Protein AF-C4WRV6-F1 (afdb_monomer)

Radius of gyration: 25.18 Å; Cα contacts (8 Å, |Δi|>4): 346; chains: 1; bounding box: 84×71×63 Å

pLDDT: mean 73.03, std 23.76, range [24.81, 98.56]

Structure (mmCIF, N/CA/C/O backbone):
data_AF-C4WRV6-F1
#
_entry.id   AF-C4WRV6-F1
#
loop_
_atom_site.group_PDB
_atom_site.id
_atom_site.type_symbol
_atom_site.label_atom_id
_atom_site.label_alt_id
_atom_site.label_comp_id
_atom_site.label_asym_id
_atom_site.label_entity_id
_atom_site.label_seq_id
_atom_site.pdbx_PDB_ins_code
_atom_site.Cartn_x
_atom_site.Cartn_y
_atom_site.Cartn_z
_atom_site.occupancy
_atom_site.B_iso_or_equiv
_atom_site.auth_seq_id
_atom_site.auth_comp_id
_atom_site.auth_asym_id
_atom_site.auth_atom_id
_atom_site.pdbx_PDB_model_num
ATOM 1 N N . MET A 1 1 ? 66.444 -49.092 -32.712 1.00 34.00 1 MET A N 1
ATOM 2 C CA . MET A 1 1 ? 65.820 -50.432 -32.730 1.00 34.00 1 MET A CA 1
ATOM 3 C C . MET A 1 1 ? 64.881 -50.545 -31.536 1.00 34.00 1 MET A C 1
ATOM 5 O O . MET A 1 1 ? 65.286 -50.202 -30.436 1.00 34.00 1 MET A O 1
ATOM 9 N N . ALA A 1 2 ? 63.634 -50.910 -31.843 1.00 40.78 2 ALA A N 1
ATOM 10 C CA . ALA A 1 2 ? 62.421 -51.108 -31.039 1.00 40.78 2 ALA A CA 1
ATOM 11 C C . ALA A 1 2 ? 62.519 -51.255 -29.508 1.00 40.78 2 ALA A C 1
ATOM 13 O O . ALA A 1 2 ? 63.298 -52.080 -29.044 1.00 40.78 2 ALA A O 1
ATOM 14 N N . LYS A 1 3 ? 61.581 -50.613 -28.783 1.00 32.50 3 LYS A N 1
ATOM 15 C CA . LYS A 1 3 ? 60.790 -51.206 -27.677 1.00 32.50 3 LYS A CA 1
ATOM 16 C C . LYS A 1 3 ? 59.403 -50.527 -27.634 1.00 32.50 3 LYS A C 1
ATOM 18 O O . LYS A 1 3 ? 59.344 -49.315 -27.502 1.00 32.50 3 LYS A O 1
ATOM 23 N N . VAL A 1 4 ? 58.337 -51.196 -28.087 1.00 37.75 4 VAL A N 1
ATOM 24 C CA . VAL A 1 4 ? 57.398 -52.073 -27.340 1.00 37.75 4 VAL A CA 1
ATOM 25 C C . VAL A 1 4 ? 56.144 -51.295 -26.911 1.00 37.75 4 VAL A C 1
ATOM 27 O O . VAL A 1 4 ? 56.177 -50.494 -25.984 1.00 37.75 4 VAL A O 1
ATOM 30 N N . LEU A 1 5 ? 55.042 -51.573 -27.620 1.00 40.94 5 LEU A N 1
ATOM 31 C CA . LEU A 1 5 ? 53.667 -51.366 -27.167 1.00 40.94 5 LEU A CA 1
ATOM 32 C C . LEU A 1 5 ? 53.409 -52.214 -25.915 1.00 40.94 5 LEU A C 1
ATOM 34 O O . LEU A 1 5 ? 53.672 -53.414 -25.948 1.00 40.94 5 LEU A O 1
ATOM 38 N N . PHE A 1 6 ? 52.774 -51.633 -24.898 1.00 39.03 6 PHE A N 1
ATOM 39 C CA . PHE A 1 6 ? 51.822 -52.355 -24.055 1.00 39.03 6 PHE A CA 1
ATOM 40 C C . PHE A 1 6 ? 50.662 -51.432 -23.678 1.00 39.03 6 PHE A C 1
ATOM 42 O O . PHE A 1 6 ? 50.831 -50.411 -23.019 1.00 39.03 6 PHE A O 1
ATOM 49 N N . LEU A 1 7 ? 49.480 -51.827 -24.149 1.00 40.72 7 LEU A N 1
ATOM 50 C CA . LEU A 1 7 ? 48.176 -51.401 -23.666 1.00 40.72 7 LEU A CA 1
ATOM 51 C C . LEU A 1 7 ? 48.040 -51.766 -22.185 1.00 40.72 7 LEU A C 1
ATOM 53 O O . LEU A 1 7 ? 48.089 -52.946 -21.850 1.00 40.72 7 LEU A O 1
ATOM 57 N N . VAL A 1 8 ? 47.771 -50.776 -21.335 1.00 38.72 8 VAL A N 1
ATOM 58 C CA . VAL A 1 8 ? 47.006 -50.975 -20.099 1.00 38.72 8 VAL A CA 1
ATOM 59 C C . VAL A 1 8 ? 46.002 -49.833 -20.004 1.00 38.72 8 VAL A C 1
ATOM 61 O O . VAL A 1 8 ? 46.291 -48.737 -19.537 1.00 38.72 8 VAL A O 1
ATOM 64 N N . SER A 1 9 ? 44.818 -50.112 -20.543 1.00 43.25 9 SER A N 1
ATOM 65 C CA . SER A 1 9 ? 43.584 -49.414 -20.215 1.00 43.25 9 SER A CA 1
ATOM 66 C C . SER A 1 9 ? 43.155 -49.884 -18.828 1.00 43.25 9 SER A C 1
ATOM 68 O O . SER A 1 9 ? 42.732 -51.026 -18.669 1.00 43.25 9 SER A O 1
ATOM 70 N N . THR A 1 10 ? 43.299 -49.025 -17.822 1.00 40.12 10 THR A N 1
ATOM 71 C CA . THR A 1 10 ? 42.656 -49.191 -16.514 1.00 40.12 10 THR A CA 1
ATOM 72 C C . THR A 1 10 ? 42.185 -47.831 -16.020 1.00 40.12 10 THR A C 1
ATOM 74 O O . THR A 1 10 ? 42.973 -47.024 -15.541 1.00 40.12 10 THR A O 1
ATOM 77 N N . MET A 1 11 ? 40.884 -47.606 -16.206 1.00 44.38 11 MET A N 1
ATOM 78 C CA . MET A 1 11 ? 39.977 -46.866 -15.327 1.00 44.38 11 MET A CA 1
ATOM 79 C C . MET A 1 11 ? 40.567 -45.709 -14.507 1.00 44.38 11 MET A C 1
ATOM 81 O O . MET A 1 11 ? 40.934 -45.872 -13.348 1.00 44.38 11 MET A O 1
ATOM 85 N N . LEU A 1 12 ? 40.479 -44.508 -15.075 1.00 36.03 12 LEU A N 1
ATOM 86 C CA . LEU A 1 12 ? 40.128 -43.303 -14.323 1.00 36.03 12 LEU A CA 1
ATOM 87 C C . LEU A 1 12 ? 38.851 -42.725 -14.950 1.00 36.03 12 LEU A C 1
ATOM 89 O O . LEU A 1 12 ? 38.861 -41.697 -15.618 1.00 36.03 12 LEU A O 1
ATOM 93 N N . LEU A 1 13 ? 37.757 -43.478 -14.799 1.00 42.25 13 LEU A N 1
ATOM 94 C CA . LEU A 1 13 ? 36.407 -42.917 -14.787 1.00 42.25 13 LEU A CA 1
ATOM 95 C C . LEU A 1 13 ? 36.162 -42.396 -13.362 1.00 42.25 13 LEU A C 1
ATOM 97 O O . LEU A 1 13 ? 36.582 -43.058 -12.412 1.00 42.25 13 LEU A O 1
ATOM 101 N N . ASN A 1 14 ? 35.442 -41.278 -13.241 1.00 41.69 14 ASN A N 1
ATOM 102 C CA . ASN A 1 14 ? 35.240 -40.432 -12.050 1.00 41.69 14 ASN A CA 1
ATOM 103 C C . ASN A 1 14 ? 36.416 -39.455 -11.876 1.00 41.69 14 ASN A C 1
ATOM 105 O O . ASN A 1 14 ? 37.481 -39.840 -11.418 1.00 41.69 14 ASN A O 1
ATOM 109 N N . SER A 1 15 ? 36.343 -38.189 -12.282 1.00 37.72 15 SER A N 1
ATOM 110 C CA . SER A 1 15 ? 35.317 -37.215 -11.898 1.00 37.72 15 SER A CA 1
ATOM 111 C C . SER A 1 15 ? 35.408 -35.958 -12.780 1.00 37.72 15 SER A C 1
ATOM 113 O O . SER A 1 15 ? 35.867 -34.909 -12.346 1.00 37.72 15 SER A O 1
ATOM 115 N N . TYR A 1 16 ? 34.977 -36.055 -14.035 1.00 36.22 16 TYR A N 1
ATOM 116 C CA . TYR A 1 16 ? 34.748 -34.892 -14.897 1.00 36.22 16 TYR A CA 1
ATOM 117 C C . TYR A 1 16 ? 33.573 -35.213 -15.815 1.00 36.22 16 TYR A C 1
ATOM 119 O O . TYR A 1 16 ? 33.789 -35.807 -16.864 1.00 36.22 16 TYR A O 1
ATOM 127 N N . LEU A 1 17 ? 32.349 -34.915 -15.362 1.00 35.69 17 LEU A N 1
ATOM 128 C CA . LEU A 1 17 ? 31.125 -34.699 -16.156 1.00 35.69 17 LEU A CA 1
ATOM 129 C C . LEU A 1 17 ? 29.922 -34.613 -15.201 1.00 35.69 17 LEU A C 1
ATOM 131 O O . LEU A 1 17 ? 29.397 -35.633 -14.769 1.00 35.69 17 LEU A O 1
ATOM 135 N N . SER A 1 18 ? 29.550 -33.389 -14.831 1.00 32.25 18 SER A N 1
ATOM 136 C CA . SER A 1 18 ? 28.315 -32.975 -14.138 1.00 32.25 18 SER A CA 1
ATOM 137 C C . SER A 1 18 ? 28.581 -31.516 -13.757 1.00 32.25 18 SER A C 1
ATOM 139 O O . SER A 1 18 ? 29.387 -31.279 -12.872 1.00 32.25 18 SER A O 1
ATOM 141 N N . GLU A 1 19 ? 28.170 -30.498 -14.505 1.00 30.09 19 GLU A N 1
ATOM 142 C CA . GLU A 1 19 ? 26.795 -30.004 -14.582 1.00 30.09 19 GLU A CA 1
ATOM 143 C C . GLU A 1 19 ? 26.591 -29.280 -15.926 1.00 30.09 19 GLU A C 1
ATOM 145 O O . GLU A 1 19 ? 26.822 -28.085 -16.074 1.00 30.09 19 GLU A O 1
ATOM 150 N N . GLN A 1 20 ? 26.148 -30.010 -16.941 1.00 29.06 20 GLN A N 1
ATOM 151 C CA . GLN A 1 20 ? 25.221 -29.447 -17.916 1.00 29.06 20 GLN A CA 1
ATOM 152 C C . GLN A 1 20 ? 23.950 -30.245 -17.696 1.00 29.06 20 GLN A C 1
ATOM 154 O O . GLN A 1 20 ? 23.821 -31.368 -18.184 1.00 29.06 20 GLN A O 1
ATOM 159 N N . ALA A 1 21 ? 23.079 -29.704 -16.842 1.00 27.00 21 ALA A N 1
ATOM 160 C CA . ALA A 1 21 ? 21.735 -30.213 -16.654 1.00 27.00 21 ALA A CA 1
ATOM 161 C C . ALA A 1 21 ? 21.015 -30.091 -17.999 1.00 27.00 21 ALA A C 1
ATOM 163 O O . ALA A 1 21 ? 20.471 -29.058 -18.369 1.00 27.00 21 ALA A O 1
ATOM 164 N N . THR A 1 22 ? 21.099 -31.169 -18.765 1.00 26.73 22 THR A N 1
ATOM 165 C CA . THR A 1 22 ? 20.162 -31.514 -19.818 1.00 26.73 22 THR A CA 1
ATOM 166 C C . THR A 1 22 ? 18.842 -31.785 -19.106 1.00 26.73 22 THR A C 1
ATOM 168 O O . THR A 1 22 ? 18.580 -32.897 -18.657 1.00 26.73 22 THR A O 1
ATOM 171 N N . LEU A 1 23 ? 18.058 -30.727 -18.886 1.00 24.81 23 LEU A N 1
ATOM 172 C CA . LEU A 1 23 ? 16.705 -30.853 -18.367 1.00 24.81 23 LEU A CA 1
ATOM 173 C C . LEU A 1 23 ? 15.850 -31.462 -19.475 1.00 24.81 23 LEU A C 1
ATOM 175 O O . LEU A 1 23 ? 15.683 -30.910 -20.560 1.00 24.81 23 LEU A O 1
ATOM 179 N N . PHE A 1 24 ? 15.422 -32.685 -19.194 1.00 25.34 24 PHE A N 1
ATOM 180 C CA . PHE A 1 24 ? 14.562 -33.502 -20.021 1.00 25.34 24 PHE A CA 1
ATOM 181 C C . PHE A 1 24 ? 13.283 -32.733 -20.357 1.00 25.34 24 PHE A C 1
ATOM 183 O O . PHE A 1 24 ? 12.511 -32.373 -19.472 1.00 25.34 24 PHE A O 1
ATOM 190 N N . HIS A 1 25 ? 13.054 -32.522 -21.651 1.00 30.89 25 HIS A N 1
ATOM 191 C CA . HIS A 1 25 ? 11.725 -32.270 -22.181 1.00 30.89 25 HIS A CA 1
ATOM 192 C C . HIS A 1 25 ? 10.978 -33.607 -22.125 1.00 30.89 25 HIS A C 1
ATOM 194 O O . HIS A 1 25 ? 11.174 -34.469 -22.983 1.00 30.89 25 HIS A O 1
ATOM 200 N N . ASP A 1 26 ? 10.228 -33.822 -21.047 1.00 28.52 26 ASP A N 1
ATOM 201 C CA . ASP A 1 26 ? 9.328 -34.961 -20.901 1.00 28.52 26 ASP A CA 1
ATOM 202 C C . ASP A 1 26 ? 7.895 -34.416 -20.894 1.00 28.52 26 ASP A C 1
ATOM 204 O O . ASP A 1 26 ? 7.422 -33.880 -19.892 1.00 28.52 26 ASP A O 1
ATOM 208 N N . ASP A 1 27 ? 7.209 -34.532 -22.034 1.00 32.16 27 ASP A N 1
ATOM 209 C CA . ASP A 1 27 ? 5.810 -34.125 -22.264 1.00 32.16 27 ASP A CA 1
ATOM 210 C C . ASP A 1 27 ? 4.789 -34.969 -21.452 1.00 32.16 27 ASP A C 1
ATOM 212 O O . ASP A 1 27 ? 3.645 -35.158 -21.862 1.00 32.16 27 ASP A O 1
ATOM 216 N N . ASN A 1 28 ? 5.184 -35.523 -20.300 1.00 34.94 28 ASN A N 1
ATOM 217 C CA . ASN A 1 28 ? 4.419 -36.513 -19.536 1.00 34.94 28 ASN A CA 1
ATOM 218 C C . ASN A 1 28 ? 4.409 -36.301 -18.012 1.00 34.94 28 ASN A C 1
ATOM 220 O O . ASN A 1 28 ? 4.170 -37.253 -17.270 1.00 34.94 28 ASN A O 1
ATOM 224 N N . ILE A 1 29 ? 4.577 -35.076 -17.503 1.00 39.44 29 ILE A N 1
ATOM 225 C CA . ILE A 1 29 ? 4.347 -34.799 -16.071 1.00 39.44 29 ILE A CA 1
ATOM 226 C C . ILE A 1 29 ? 2.986 -34.123 -15.868 1.00 39.44 29 ILE A C 1
ATOM 228 O O . ILE A 1 29 ? 2.867 -32.974 -15.462 1.00 39.44 29 ILE A O 1
ATOM 232 N N . ILE A 1 30 ? 1.926 -34.895 -16.104 1.00 39.97 30 ILE A N 1
ATOM 233 C CA . ILE A 1 30 ? 0.762 -34.848 -15.214 1.00 39.97 30 ILE A CA 1
ATOM 234 C C . ILE A 1 30 ? 0.658 -36.233 -14.586 1.00 39.97 30 ILE A C 1
ATOM 236 O O . ILE A 1 30 ? -0.239 -37.019 -14.902 1.00 39.97 30 ILE A O 1
ATOM 240 N N . ASP A 1 31 ? 1.589 -36.546 -13.688 1.00 34.84 31 ASP A N 1
ATOM 241 C CA . ASP A 1 31 ? 1.357 -37.650 -12.774 1.00 34.84 31 ASP A CA 1
ATOM 242 C C . ASP A 1 31 ? 0.339 -37.181 -11.726 1.00 34.84 31 ASP A C 1
ATOM 244 O O . ASP A 1 31 ? 0.667 -36.563 -10.714 1.00 34.84 31 ASP A O 1
ATOM 248 N N . LYS A 1 32 ? -0.943 -37.452 -12.000 1.00 42.41 32 LYS A N 1
ATOM 249 C CA . LYS A 1 32 ? -2.085 -37.197 -11.101 1.00 42.41 32 LYS A CA 1
ATOM 250 C C . LYS A 1 32 ? -1.993 -37.951 -9.762 1.00 42.41 32 LYS A C 1
ATOM 252 O O . LYS A 1 32 ? -2.967 -37.948 -9.014 1.00 42.41 32 LYS A O 1
ATOM 257 N N . SER A 1 33 ? -0.880 -38.617 -9.460 1.00 37.12 33 SER A N 1
ATOM 258 C CA . SER A 1 33 ? -0.732 -39.464 -8.279 1.00 37.12 33 SER A CA 1
ATOM 259 C C . SER A 1 33 ? 0.154 -38.899 -7.161 1.00 37.12 33 SER A C 1
ATOM 261 O O . SER A 1 33 ? 0.206 -39.512 -6.096 1.00 37.12 33 SER A O 1
ATOM 263 N N . VAL A 1 34 ? 0.777 -37.720 -7.314 1.00 44.41 34 VAL A N 1
ATOM 264 C CA . VAL A 1 34 ? 1.659 -37.162 -6.265 1.00 44.41 34 VAL A CA 1
ATOM 265 C C . VAL A 1 34 ? 1.306 -35.719 -5.897 1.00 44.41 34 VAL A C 1
ATOM 267 O O . VAL A 1 34 ? 2.070 -34.790 -6.119 1.00 44.41 34 VAL A O 1
ATOM 270 N N . MET A 1 35 ? 0.143 -35.532 -5.271 1.00 42.22 35 MET A N 1
ATOM 271 C CA . MET A 1 35 ? -0.055 -34.445 -4.305 1.00 42.22 35 MET A CA 1
ATOM 272 C C . MET A 1 35 ? -1.203 -34.817 -3.363 1.00 42.22 35 MET A C 1
ATOM 274 O O . MET A 1 35 ? -2.374 -34.530 -3.597 1.00 42.22 35 MET A O 1
ATOM 278 N N . GLY A 1 36 ? -0.855 -35.562 -2.316 1.00 42.22 36 GLY A N 1
ATOM 279 C CA . GLY A 1 36 ? -1.784 -35.995 -1.282 1.00 42.22 36 GLY A CA 1
ATOM 280 C C . GLY A 1 36 ? -2.154 -34.859 -0.332 1.00 42.22 36 GLY A C 1
ATOM 281 O O . GLY A 1 36 ? -1.604 -34.783 0.760 1.00 42.22 36 GLY A O 1
ATOM 282 N N . THR A 1 37 ? -3.118 -34.031 -0.728 1.00 45.69 37 THR A N 1
ATOM 283 C CA . THR A 1 37 ? -4.102 -33.410 0.170 1.00 45.69 37 THR A CA 1
ATOM 284 C C . THR A 1 37 ? -5.440 -33.345 -0.577 1.00 45.69 37 THR A C 1
ATOM 286 O O . THR A 1 37 ? -5.548 -32.696 -1.611 1.00 45.69 37 THR A O 1
ATOM 289 N N . ASP A 1 38 ? -6.482 -34.014 -0.069 1.00 56.22 38 ASP A N 1
ATOM 290 C CA . ASP A 1 38 ? -7.814 -34.109 -0.712 1.00 56.22 38 ASP A CA 1
ATOM 291 C C . ASP A 1 38 ? -8.543 -32.752 -0.886 1.00 56.22 38 ASP A C 1
ATOM 293 O O . ASP A 1 38 ? -9.663 -32.697 -1.398 1.00 56.22 38 ASP A O 1
ATOM 297 N N . THR A 1 39 ? -7.940 -31.643 -0.447 1.00 59.06 39 THR A N 1
ATOM 298 C CA . THR A 1 39 ? -8.549 -30.308 -0.409 1.00 59.06 39 THR A CA 1
ATOM 299 C C . THR A 1 39 ? -8.095 -29.374 -1.532 1.00 59.06 39 THR A C 1
ATOM 301 O O . THR A 1 39 ? -8.849 -28.470 -1.885 1.00 59.06 39 THR A O 1
ATOM 304 N N . LEU A 1 40 ? -6.912 -29.571 -2.126 1.00 69.12 40 LEU A N 1
ATOM 305 C CA . LEU A 1 40 ? -6.342 -28.646 -3.115 1.00 69.12 40 LEU A CA 1
ATOM 306 C C . LEU A 1 40 ? -6.522 -29.175 -4.543 1.00 69.12 40 LEU A C 1
ATOM 308 O O . LEU A 1 40 ? -6.255 -30.340 -4.830 1.00 69.12 40 LEU A O 1
ATOM 312 N N . LYS A 1 41 ? -6.952 -28.311 -5.467 1.00 73.25 41 LYS A N 1
ATOM 313 C CA . LYS A 1 41 ? -7.077 -28.641 -6.896 1.00 73.25 41 LYS A CA 1
ATOM 314 C C . LYS A 1 41 ? -6.021 -27.921 -7.720 1.00 73.25 41 LYS A C 1
ATOM 316 O O . LYS A 1 41 ? -5.788 -26.727 -7.528 1.00 73.25 41 LYS A O 1
ATOM 321 N N . VAL A 1 42 ? -5.461 -28.655 -8.679 1.00 69.25 42 VAL A N 1
ATOM 322 C CA . VAL A 1 42 ? -4.383 -28.227 -9.575 1.00 69.25 42 VAL A CA 1
ATOM 323 C C . VAL A 1 42 ? -4.875 -28.107 -11.023 1.00 69.25 42 VAL A C 1
ATOM 325 O O . VAL A 1 42 ? -5.688 -28.916 -11.475 1.00 69.25 42 VAL A O 1
ATOM 328 N N . GLY A 1 43 ? -4.381 -27.109 -11.760 1.00 62.03 43 GLY A N 1
ATOM 329 C CA . GLY A 1 43 ? -4.548 -26.982 -13.210 1.00 62.03 43 GLY A CA 1
ATOM 330 C C . GLY A 1 43 ? -3.618 -25.931 -13.826 1.00 62.03 43 GLY A C 1
ATOM 331 O O . GLY A 1 43 ? -3.019 -25.136 -13.112 1.00 62.03 43 GLY A O 1
ATOM 332 N N . GLU A 1 44 ? -3.531 -25.887 -15.157 1.00 61.69 44 GLU A N 1
ATOM 333 C CA . GLU A 1 44 ? -2.664 -24.939 -15.877 1.00 61.69 44 GLU A CA 1
ATOM 334 C C . GLU A 1 44 ? -3.123 -23.484 -15.674 1.00 61.69 44 GLU A C 1
ATOM 336 O O . GLU A 1 44 ? -4.223 -23.101 -16.090 1.00 61.69 44 GLU A O 1
ATOM 341 N N . ASN A 1 45 ? -2.312 -22.671 -14.990 1.00 56.75 45 ASN A N 1
ATOM 342 C CA . ASN A 1 45 ? -2.510 -21.220 -14.832 1.00 56.75 45 ASN A CA 1
ATOM 343 C C . ASN A 1 45 ? -1.654 -20.385 -15.794 1.00 56.75 45 ASN A C 1
ATOM 345 O O . ASN A 1 45 ? -1.992 -19.231 -16.048 1.00 56.75 45 ASN A O 1
ATOM 349 N N . VAL A 1 46 ? -0.572 -20.968 -16.311 1.00 56.22 46 VAL A N 1
ATOM 350 C CA . VAL A 1 46 ? 0.467 -20.300 -17.099 1.00 56.22 46 VAL A CA 1
ATOM 351 C C . VAL A 1 46 ? 0.359 -20.744 -18.561 1.00 56.22 46 VAL A C 1
ATOM 353 O O . VAL A 1 46 ? 0.103 -21.915 -18.835 1.00 56.22 46 VAL A O 1
ATOM 356 N N . GLY A 1 47 ? 0.488 -19.813 -19.510 1.00 46.22 47 GLY A N 1
ATOM 357 C CA . GLY A 1 47 ? 0.398 -20.119 -20.940 1.00 46.22 47 GLY A CA 1
ATOM 358 C C . GLY A 1 47 ? 1.589 -20.956 -21.442 1.00 46.22 47 GLY A C 1
ATOM 359 O O . GLY A 1 47 ? 2.676 -20.878 -20.877 1.00 46.22 47 GLY A O 1
ATOM 360 N N . PRO A 1 48 ? 1.445 -21.714 -22.545 1.00 42.09 48 PRO A N 1
ATOM 361 C CA . PRO A 1 48 ? 2.438 -22.704 -22.992 1.00 42.09 48 PRO A CA 1
ATOM 362 C C . PRO A 1 48 ? 3.817 -22.144 -23.402 1.00 42.09 48 PRO A C 1
ATOM 364 O O . PRO A 1 48 ? 4.727 -22.923 -23.660 1.00 42.09 48 PRO A O 1
ATOM 367 N N . ASN A 1 49 ? 4.001 -20.819 -23.449 1.00 42.28 49 ASN A N 1
ATOM 368 C CA . ASN A 1 49 ? 5.229 -20.167 -23.925 1.00 42.28 49 ASN A CA 1
ATOM 369 C C . ASN A 1 49 ? 6.036 -19.441 -22.831 1.00 42.28 49 ASN A C 1
ATOM 371 O O . ASN A 1 49 ? 6.913 -18.651 -23.174 1.00 42.28 49 ASN A O 1
ATOM 375 N N . SER A 1 50 ? 5.746 -19.640 -21.543 1.00 50.00 50 SER A N 1
ATOM 376 C CA . SER A 1 50 ? 6.377 -18.850 -20.469 1.00 50.00 50 SER A CA 1
ATOM 377 C C . SER A 1 50 ? 6.887 -19.660 -19.274 1.00 50.00 50 SER A C 1
ATOM 379 O O . SER A 1 50 ? 7.385 -19.097 -18.308 1.00 50.00 50 SER A O 1
ATOM 381 N N . VAL A 1 51 ? 6.846 -20.990 -19.358 1.00 47.38 51 VAL A N 1
ATOM 382 C CA . VAL A 1 51 ? 6.984 -21.883 -18.197 1.00 47.38 51 VAL A CA 1
ATOM 383 C C . VAL A 1 51 ? 8.347 -21.806 -17.494 1.00 47.38 51 VAL A C 1
ATOM 385 O O . VAL A 1 51 ? 8.387 -21.939 -16.283 1.00 47.38 51 VAL A O 1
ATOM 388 N N . GLU A 1 52 ? 9.465 -21.581 -18.190 1.00 45.34 52 GLU A N 1
ATOM 389 C CA . GLU A 1 52 ? 10.790 -21.693 -17.548 1.00 45.34 52 GLU A CA 1
ATOM 390 C C . GLU A 1 52 ? 11.280 -20.375 -16.919 1.00 45.34 52 GLU A C 1
ATOM 392 O O . GLU A 1 52 ? 11.816 -20.373 -15.810 1.00 45.34 52 GLU A O 1
ATOM 397 N N . GLU A 1 53 ? 11.040 -19.237 -17.579 1.00 42.16 53 GLU A N 1
ATOM 398 C CA . GLU A 1 53 ? 11.424 -17.919 -17.053 1.00 42.16 53 GLU A CA 1
ATOM 399 C C . GLU A 1 53 ? 10.408 -17.391 -16.028 1.00 42.16 53 GLU A C 1
ATOM 401 O O . GLU A 1 53 ? 10.806 -16.808 -15.021 1.00 42.16 53 GLU A O 1
ATOM 406 N N . GLU A 1 54 ? 9.109 -17.647 -16.212 1.00 45.56 54 GLU A N 1
ATOM 407 C CA . GLU A 1 54 ? 8.056 -17.150 -15.316 1.00 45.56 54 GLU A CA 1
ATOM 408 C C . GLU A 1 54 ? 8.081 -17.883 -13.960 1.00 45.56 54 GLU A C 1
ATOM 410 O O . GLU A 1 54 ? 7.905 -17.266 -12.916 1.00 45.56 54 GLU A O 1
ATOM 415 N N . HIS A 1 55 ? 8.436 -19.171 -13.932 1.00 45.66 55 HIS A N 1
ATOM 416 C CA . HIS A 1 55 ? 8.529 -19.984 -12.707 1.00 45.66 55 HIS A CA 1
ATOM 417 C C . HIS A 1 55 ? 9.669 -19.556 -11.774 1.00 45.66 55 HIS A C 1
ATOM 419 O O . HIS A 1 55 ? 9.521 -19.561 -10.554 1.00 45.66 55 HIS A O 1
ATOM 425 N N . LEU A 1 56 ? 10.801 -19.122 -12.339 1.00 41.16 56 LEU A N 1
ATOM 426 C CA . LEU A 1 56 ? 11.924 -18.557 -11.581 1.00 41.16 56 LEU A CA 1
ATOM 427 C C . LEU A 1 56 ? 11.632 -17.136 -11.072 1.00 41.16 56 LEU A C 1
ATOM 429 O O . LEU A 1 56 ? 12.108 -16.769 -9.996 1.00 41.16 56 LEU A O 1
ATOM 433 N N . MET A 1 57 ? 10.852 -16.353 -11.823 1.00 37.91 57 MET A N 1
ATOM 434 C CA . MET A 1 57 ? 10.516 -14.956 -11.514 1.00 37.91 57 MET A CA 1
ATOM 435 C C . MET A 1 57 ? 9.373 -14.843 -10.497 1.00 37.91 57 MET A C 1
ATOM 437 O O . MET A 1 57 ? 9.408 -13.982 -9.614 1.00 37.91 57 MET A O 1
ATOM 441 N N . LEU A 1 58 ? 8.380 -15.736 -10.565 1.00 46.06 58 LEU A N 1
ATOM 442 C CA . LEU A 1 58 ? 7.247 -15.811 -9.634 1.00 46.06 58 LEU A CA 1
ATOM 443 C C . LEU A 1 58 ? 7.652 -16.189 -8.197 1.00 46.06 58 LEU A C 1
ATOM 445 O O . LEU A 1 58 ? 6.907 -15.925 -7.255 1.00 46.06 58 LEU A O 1
ATOM 449 N N . SER A 1 59 ? 8.872 -16.693 -8.010 1.00 47.44 59 SER A N 1
ATOM 450 C CA . SER A 1 59 ? 9.496 -16.964 -6.707 1.00 47.44 59 SER A CA 1
ATOM 451 C C . SER A 1 59 ? 10.157 -15.729 -6.064 1.00 47.44 59 SER A C 1
ATOM 453 O O . SER A 1 59 ? 10.966 -15.884 -5.150 1.00 47.44 59 SER A O 1
ATOM 455 N N . GLY A 1 60 ? 9.805 -14.511 -6.503 1.00 42.91 60 GLY A N 1
ATOM 456 C CA . GLY A 1 60 ? 10.394 -13.203 -6.156 1.00 42.91 60 GLY A CA 1
ATOM 457 C C . GLY A 1 60 ? 10.486 -12.792 -4.682 1.00 42.91 60 GLY A C 1
ATOM 458 O O . GLY A 1 60 ? 10.990 -11.722 -4.372 1.00 42.91 60 GLY A O 1
ATOM 459 N N . THR A 1 61 ? 10.078 -13.649 -3.754 1.00 45.00 61 THR A N 1
ATOM 460 C CA . THR A 1 61 ? 10.533 -13.589 -2.364 1.00 45.00 61 THR A CA 1
ATOM 461 C C . THR A 1 61 ? 11.210 -14.910 -2.027 1.00 45.00 61 THR A C 1
ATOM 463 O O . THR A 1 61 ? 10.629 -15.779 -1.365 1.00 45.00 61 THR A O 1
ATOM 466 N N . ARG A 1 62 ? 12.453 -15.091 -2.493 1.00 40.09 62 ARG A N 1
ATOM 467 C CA . ARG A 1 62 ? 13.295 -16.235 -2.114 1.00 40.09 62 ARG A CA 1
ATOM 468 C C . ARG A 1 62 ? 13.780 -16.072 -0.679 1.00 40.09 62 ARG A C 1
ATOM 470 O O . ARG A 1 62 ? 14.946 -15.838 -0.416 1.00 40.09 62 ARG A O 1
ATOM 477 N N . GLY A 1 63 ? 12.852 -16.286 0.250 1.00 35.31 63 GLY A N 1
ATOM 478 C CA . GLY A 1 63 ? 13.110 -16.391 1.675 1.00 35.31 63 GLY A CA 1
ATOM 479 C C . GLY A 1 63 ? 13.459 -15.060 2.328 1.00 35.31 63 GLY A C 1
ATOM 480 O O . GLY A 1 63 ? 14.541 -14.523 2.147 1.00 35.31 63 GLY A O 1
ATOM 481 N N . VAL A 1 64 ? 12.586 -14.608 3.225 1.00 34.28 64 VAL A N 1
ATOM 482 C CA . VAL A 1 64 ? 13.029 -13.744 4.317 1.00 34.28 64 VAL A CA 1
ATOM 483 C C . VAL A 1 64 ? 14.023 -14.570 5.131 1.00 34.28 64 VAL A C 1
ATOM 485 O O . VAL A 1 64 ? 13.638 -15.535 5.799 1.00 34.28 64 VAL A O 1
ATOM 488 N N . GLU A 1 65 ? 15.314 -14.261 5.022 1.00 32.19 65 GLU A N 1
ATOM 489 C CA . GLU A 1 65 ? 16.299 -14.810 5.941 1.00 32.19 65 GLU A CA 1
ATOM 490 C C . GLU A 1 65 ? 15.921 -14.303 7.335 1.00 32.19 65 GLU A C 1
ATOM 492 O O . GLU A 1 65 ? 15.932 -13.103 7.619 1.00 32.19 65 GLU A O 1
ATOM 497 N N . ALA A 1 66 ? 15.498 -15.220 8.203 1.00 36.78 66 ALA A N 1
ATOM 498 C CA . ALA A 1 66 ? 15.199 -14.923 9.592 1.00 36.78 66 ALA A CA 1
ATOM 499 C C . ALA A 1 66 ? 16.509 -14.682 10.354 1.00 36.78 66 ALA A C 1
ATOM 501 O O . ALA A 1 66 ? 16.870 -15.466 11.228 1.00 36.78 66 ALA A O 1
ATOM 502 N N . THR A 1 67 ? 17.251 -13.621 10.035 1.00 31.69 67 THR A N 1
ATOM 503 C CA . THR A 1 67 ? 18.514 -13.333 10.717 1.00 31.69 67 THR A CA 1
ATOM 504 C C . THR A 1 67 ? 18.807 -11.845 10.875 1.00 31.69 67 THR A C 1
ATOM 506 O O . THR A 1 67 ? 19.001 -11.095 9.929 1.00 31.69 67 THR A O 1
ATOM 509 N N . SER A 1 68 ? 18.977 -11.494 12.158 1.00 34.91 68 SER A N 1
ATOM 510 C CA . SER A 1 68 ? 19.624 -10.300 12.722 1.00 34.91 68 SER A CA 1
ATOM 511 C C . SER A 1 68 ? 18.709 -9.124 13.093 1.00 34.91 68 SER A C 1
ATOM 513 O O . SER A 1 68 ? 18.532 -8.172 12.344 1.00 34.91 68 SER A O 1
ATOM 515 N N . LYS A 1 69 ? 18.194 -9.175 14.336 1.00 36.50 69 LYS A N 1
ATOM 516 C CA . LYS A 1 69 ? 17.613 -8.060 15.116 1.00 36.50 69 LYS A CA 1
ATOM 517 C C . LYS A 1 69 ? 16.72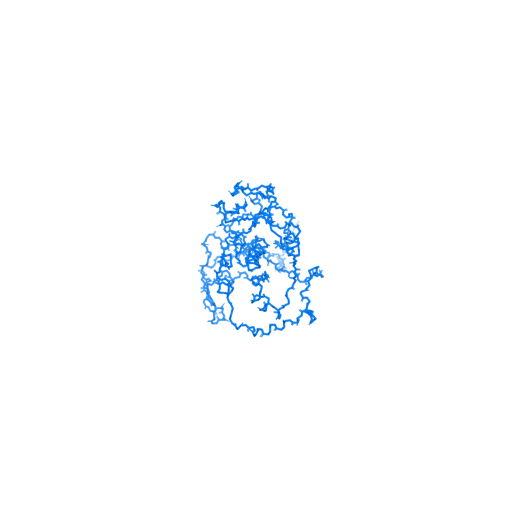9 -7.112 14.292 1.00 36.50 69 LYS A C 1
ATOM 519 O O . LYS A 1 69 ? 17.147 -5.999 13.968 1.00 36.50 69 LYS A O 1
ATOM 524 N N . SER A 1 70 ? 15.492 -7.543 14.026 1.00 44.91 70 SER A N 1
ATOM 525 C CA . SER A 1 70 ? 14.446 -6.678 13.472 1.00 44.91 70 SER A CA 1
ATOM 526 C C . SER A 1 70 ? 14.406 -5.349 14.240 1.00 44.91 70 SER A C 1
ATOM 528 O O . SER A 1 70 ? 14.275 -5.322 15.466 1.00 44.91 70 SER A O 1
ATOM 530 N N . LYS A 1 71 ? 14.575 -4.235 13.518 1.00 53.47 71 LYS A N 1
ATOM 531 C CA . LYS A 1 71 ? 14.347 -2.882 14.049 1.00 53.47 71 LYS A CA 1
ATOM 532 C C . LYS A 1 71 ? 12.853 -2.554 14.130 1.00 53.47 71 LYS A C 1
ATOM 534 O O . LYS A 1 71 ? 12.515 -1.475 14.621 1.00 53.47 71 LYS A O 1
ATOM 539 N N . MET A 1 72 ? 11.969 -3.431 13.642 1.00 57.97 72 MET A N 1
ATOM 540 C CA . MET A 1 72 ? 10.533 -3.212 13.742 1.00 57.97 72 MET A CA 1
ATOM 541 C C . MET A 1 72 ? 10.081 -3.323 15.192 1.00 57.97 72 MET A C 1
ATOM 543 O O . MET A 1 72 ? 10.468 -4.202 15.970 1.00 57.97 72 MET A O 1
ATOM 547 N N . LEU A 1 73 ? 9.234 -2.369 15.559 1.00 66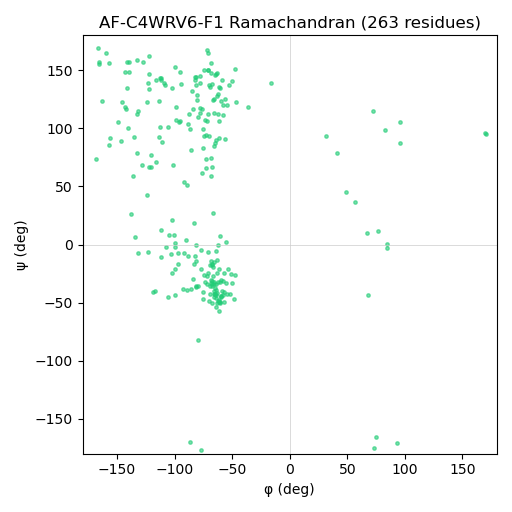.94 73 LEU A N 1
ATOM 548 C CA . LEU A 1 73 ? 8.524 -2.420 16.817 1.00 66.94 73 LEU A CA 1
ATOM 549 C C . LEU A 1 73 ? 7.625 -3.655 16.775 1.00 66.94 73 LEU A C 1
ATOM 551 O O . LEU A 1 73 ? 6.852 -3.808 15.844 1.00 66.94 73 LEU A O 1
ATOM 555 N N . HIS A 1 74 ? 7.691 -4.524 17.771 1.00 64.38 74 HIS A N 1
ATOM 556 C CA . HIS A 1 74 ? 6.696 -5.585 17.882 1.00 64.38 74 HIS A CA 1
ATOM 557 C C . HIS A 1 74 ? 5.457 -5.003 18.545 1.00 64.38 74 HIS A C 1
ATOM 559 O O . HIS A 1 74 ? 5.570 -4.150 19.441 1.00 64.38 74 HIS A O 1
ATOM 565 N N . LYS A 1 75 ? 4.266 -5.445 18.137 1.00 68.56 75 LYS A N 1
ATOM 566 C CA . LYS A 1 75 ? 3.034 -5.055 18.823 1.00 68.56 75 LYS A CA 1
ATOM 567 C C . LYS A 1 75 ? 3.054 -5.608 20.249 1.00 68.56 75 LYS A C 1
ATOM 569 O O . LYS A 1 75 ? 2.610 -6.713 20.529 1.00 68.56 75 LYS A O 1
ATOM 574 N N . THR A 1 76 ? 3.594 -4.829 21.185 1.00 52.03 76 THR A N 1
ATOM 575 C CA . THR A 1 76 ? 3.653 -5.249 22.585 1.00 52.03 76 THR A CA 1
ATOM 576 C C . THR A 1 76 ? 2.240 -5.326 23.147 1.00 52.03 76 THR A C 1
ATOM 578 O O . THR A 1 76 ? 1.482 -4.351 23.147 1.00 52.03 76 THR A O 1
ATOM 581 N N . ARG A 1 77 ? 1.886 -6.498 23.672 1.00 52.91 77 ARG A N 1
ATOM 582 C CA . ARG A 1 77 ? 0.645 -6.728 24.409 1.00 52.91 77 ARG A CA 1
ATOM 583 C C . ARG A 1 77 ? 0.690 -5.982 25.746 1.00 52.91 77 ARG A C 1
ATOM 585 O O . ARG A 1 77 ? 0.886 -6.569 26.809 1.00 52.91 77 ARG A O 1
ATOM 592 N N . ASN A 1 78 ? 0.535 -4.660 25.725 1.00 43.72 78 ASN A N 1
ATOM 593 C CA . ASN A 1 78 ? 0.459 -3.880 26.952 1.00 43.72 78 ASN A CA 1
ATOM 594 C C . ASN A 1 78 ? -0.919 -4.081 27.596 1.00 43.72 78 ASN A C 1
ATOM 596 O O . ASN A 1 78 ? -1.898 -3.431 27.225 1.00 43.72 78 ASN A O 1
ATOM 600 N N . ARG A 1 79 ? -0.987 -4.964 28.604 1.00 46.06 79 ARG A N 1
ATOM 601 C CA . ARG A 1 79 ? -2.212 -5.246 29.378 1.00 46.06 79 ARG A CA 1
ATOM 602 C C . ARG A 1 79 ? -2.868 -3.985 29.968 1.00 46.06 79 ARG A C 1
ATOM 604 O O . ARG A 1 79 ? -4.054 -4.018 30.260 1.00 46.06 79 ARG A O 1
ATOM 611 N N . ARG A 1 80 ? -2.138 -2.869 30.131 1.00 44.22 80 ARG A N 1
ATOM 612 C CA . ARG A 1 80 ? -2.682 -1.611 30.685 1.00 44.22 80 ARG A CA 1
ATOM 613 C C . ARG A 1 80 ? -3.406 -0.713 29.674 1.00 44.22 80 ARG A C 1
ATOM 615 O O . ARG A 1 80 ? -4.163 0.147 30.110 1.00 44.22 80 ARG A O 1
ATOM 622 N N . CYS A 1 81 ? -3.227 -0.905 28.365 1.00 47.91 81 CYS A N 1
ATOM 623 C CA . CYS A 1 81 ? -3.985 -0.165 27.339 1.00 47.91 81 CYS A CA 1
ATOM 624 C C . CYS A 1 81 ? -5.311 -0.850 26.960 1.00 47.91 81 CYS A C 1
ATOM 626 O O . CYS A 1 81 ? -6.153 -0.241 26.309 1.00 47.91 81 CYS A O 1
ATOM 628 N N . PHE A 1 82 ? -5.526 -2.083 27.424 1.00 45.47 82 PHE A N 1
ATOM 629 C CA . PHE A 1 82 ? -6.729 -2.887 27.206 1.00 45.47 82 PHE A CA 1
ATOM 630 C C . PHE A 1 82 ? -7.757 -2.680 28.332 1.00 45.47 82 PHE A C 1
ATOM 632 O O . PHE A 1 82 ? -8.205 -3.624 28.970 1.00 45.47 82 PHE A O 1
ATOM 639 N N . ARG A 1 83 ? -8.137 -1.427 28.619 1.00 38.56 83 ARG A N 1
ATOM 640 C CA . ARG A 1 83 ? -9.315 -1.169 29.476 1.00 38.56 83 ARG A CA 1
ATOM 641 C C . ARG A 1 83 ? -10.640 -1.259 28.718 1.00 38.56 83 ARG A C 1
ATOM 643 O O . ARG A 1 83 ? -11.693 -1.088 29.318 1.00 38.56 83 ARG A O 1
ATOM 650 N N . VAL A 1 84 ? -10.575 -1.546 27.421 1.00 41.81 84 VAL A N 1
ATOM 651 C CA . VAL A 1 84 ? -11.709 -2.030 26.644 1.00 41.81 84 VAL A CA 1
ATOM 652 C C . VAL A 1 84 ? -11.381 -3.475 26.291 1.00 41.81 84 VAL A C 1
ATOM 654 O O . VAL A 1 84 ? -10.726 -3.755 25.289 1.00 41.81 84 VAL A O 1
ATOM 657 N N . GLU A 1 85 ? -11.761 -4.392 27.180 1.00 44.38 85 GLU A N 1
ATOM 658 C CA . GLU A 1 85 ? -12.060 -5.767 26.790 1.00 44.38 85 GLU A CA 1
ATOM 659 C C . GLU A 1 85 ? -13.148 -5.689 25.726 1.00 44.38 85 GLU A C 1
ATOM 661 O O . GLU A 1 85 ? -14.341 -5.661 26.008 1.00 44.38 85 GLU A O 1
ATOM 666 N N . ILE A 1 86 ? -12.724 -5.613 24.475 1.00 50.06 86 ILE A N 1
ATOM 667 C CA . ILE A 1 86 ? -13.496 -6.239 23.429 1.00 50.06 86 ILE A CA 1
ATOM 668 C C . ILE A 1 86 ? -12.998 -7.680 23.414 1.00 50.06 86 ILE A C 1
ATOM 670 O O . ILE A 1 86 ? -12.114 -8.051 22.643 1.00 50.06 86 ILE A O 1
ATOM 674 N N . ASP A 1 87 ? -13.534 -8.474 24.340 1.00 47.25 87 ASP A N 1
ATOM 675 C CA . ASP A 1 87 ? -13.627 -9.924 24.197 1.00 47.25 87 ASP A CA 1
ATOM 676 C C . ASP A 1 87 ? -14.640 -10.219 23.079 1.00 47.25 87 ASP A C 1
ATOM 678 O O . ASP A 1 87 ? -15.703 -10.797 23.282 1.00 47.25 87 ASP A O 1
ATOM 682 N N . HIS A 1 88 ? -14.364 -9.711 21.874 1.00 56.16 88 HIS A N 1
ATOM 683 C CA . HIS A 1 88 ? -14.951 -10.311 20.696 1.00 56.16 88 HIS A CA 1
ATOM 684 C C . HIS A 1 88 ? -14.210 -11.625 20.547 1.00 56.16 88 HIS A C 1
ATOM 686 O O . HIS A 1 88 ? -13.021 -11.658 20.216 1.00 56.16 88 HIS A O 1
ATOM 692 N N . GLN A 1 89 ? -14.927 -12.693 20.887 1.00 69.56 89 GLN A N 1
ATOM 693 C CA . GLN A 1 89 ? -14.648 -14.034 20.420 1.00 69.56 89 GLN A CA 1
ATOM 694 C C . GLN A 1 89 ? -14.159 -13.925 18.972 1.00 69.56 89 GLN A C 1
ATOM 696 O O . GLN A 1 89 ? -14.857 -13.367 18.131 1.00 69.56 89 GLN A O 1
ATOM 701 N N . ILE A 1 90 ? -12.923 -14.362 18.726 1.00 82.56 90 ILE A N 1
ATOM 702 C CA . ILE A 1 90 ? -12.340 -14.351 17.384 1.00 82.56 90 ILE A CA 1
ATOM 703 C C . ILE A 1 90 ? -13.264 -15.189 16.502 1.00 82.56 90 ILE A C 1
ATOM 705 O O . ILE A 1 90 ? -13.487 -16.368 16.795 1.00 82.56 90 ILE A O 1
ATOM 709 N N . ASP A 1 91 ? -13.815 -14.572 15.457 1.00 87.75 91 ASP A N 1
ATOM 710 C CA . ASP A 1 91 ? -14.708 -15.264 14.532 1.00 87.75 91 ASP A CA 1
ATOM 711 C C . ASP A 1 91 ? -13.951 -16.431 13.886 1.00 87.75 91 ASP A C 1
ATOM 713 O O . ASP A 1 91 ? -12.804 -16.272 13.459 1.00 87.75 91 ASP A O 1
ATOM 717 N N . GLN A 1 92 ? -14.584 -17.607 13.817 1.00 90.44 92 GLN A N 1
ATOM 718 C CA . GLN A 1 92 ? -13.980 -18.794 13.194 1.00 90.44 92 GLN A CA 1
ATOM 719 C C . GLN A 1 92 ? -13.770 -18.605 11.688 1.00 90.44 92 GLN A C 1
ATOM 721 O O . GLN A 1 92 ? -12.784 -19.086 11.137 1.00 90.44 92 GLN A O 1
ATOM 726 N N . GLU A 1 93 ? -14.678 -17.875 11.041 1.00 94.38 93 GLU A N 1
ATOM 727 C CA . GLU A 1 93 ? -14.582 -17.479 9.643 1.00 94.38 93 GLU A CA 1
ATOM 728 C C . GLU A 1 93 ? -14.632 -15.960 9.545 1.00 94.38 93 GLU A C 1
ATOM 730 O O . GLU A 1 93 ? -15.495 -15.312 10.138 1.00 94.38 93 GLU A O 1
ATOM 735 N N . PHE A 1 94 ? -13.728 -15.385 8.759 1.00 94.81 94 PHE A N 1
ATOM 736 C CA . PHE A 1 94 ? -13.672 -13.947 8.565 1.00 94.81 94 PHE A CA 1
ATOM 737 C C . PHE A 1 94 ? -13.332 -13.602 7.119 1.00 94.81 94 PHE A C 1
ATOM 739 O O . PHE A 1 94 ? -12.408 -14.159 6.532 1.00 94.81 94 PHE A O 1
ATOM 746 N N . ASP A 1 95 ? -14.064 -12.640 6.559 1.00 96.56 95 ASP A N 1
ATOM 747 C CA . ASP A 1 95 ? -13.806 -12.080 5.235 1.00 96.56 95 ASP A CA 1
ATOM 748 C C . ASP A 1 95 ? -13.860 -10.553 5.327 1.00 96.56 95 ASP A C 1
ATOM 750 O O . ASP A 1 95 ? -14.924 -9.961 5.547 1.00 96.56 95 ASP A O 1
ATOM 754 N N . ALA A 1 96 ? -12.708 -9.909 5.142 1.00 97.06 96 ALA A N 1
ATOM 755 C CA . ALA A 1 96 ? -12.575 -8.459 5.231 1.00 97.06 96 ALA A CA 1
ATOM 756 C C . ALA A 1 96 ? -13.496 -7.724 4.237 1.00 97.06 96 ALA A C 1
ATOM 758 O O . ALA A 1 96 ? -14.032 -6.664 4.564 1.00 97.06 96 ALA A O 1
ATOM 759 N N . ARG A 1 97 ? -13.774 -8.316 3.067 1.00 97.31 97 ARG A N 1
ATOM 760 C CA . ARG A 1 97 ? -14.674 -7.741 2.050 1.00 97.31 97 ARG A CA 1
ATOM 761 C C . ARG A 1 97 ? -16.122 -7.720 2.531 1.00 97.31 97 ARG A C 1
ATOM 763 O O . ARG A 1 97 ? -16.874 -6.811 2.196 1.00 97.31 97 ARG A O 1
ATOM 770 N N . LYS A 1 98 ? -16.520 -8.713 3.335 1.00 97.25 98 LYS A N 1
ATOM 771 C CA . LYS A 1 98 ? -17.854 -8.774 3.955 1.00 97.25 98 LYS A CA 1
ATOM 772 C C . LYS A 1 98 ? -17.948 -7.869 5.181 1.00 97.25 98 LYS A C 1
ATOM 774 O O . LYS A 1 98 ? -19.001 -7.287 5.418 1.00 97.25 98 LYS A O 1
ATOM 779 N N . ARG A 1 99 ? -16.863 -7.745 5.954 1.00 96.44 99 ARG A N 1
ATOM 780 C CA . ARG A 1 99 ? -16.798 -6.895 7.153 1.00 96.44 99 ARG A CA 1
ATOM 781 C C . ARG A 1 99 ? -16.828 -5.405 6.812 1.00 96.44 99 ARG A C 1
ATOM 783 O O . ARG A 1 99 ? -17.537 -4.651 7.476 1.00 96.44 99 ARG A O 1
ATOM 790 N N . TRP A 1 100 ? -16.098 -4.996 5.777 1.00 97.62 100 TRP A N 1
ATOM 791 C CA . TRP A 1 100 ? -16.022 -3.610 5.305 1.00 97.62 100 TRP A CA 1
ATOM 792 C C . TRP A 1 100 ? -16.454 -3.501 3.837 1.00 97.62 100 TRP A C 1
ATOM 794 O O . TRP A 1 100 ? -15.653 -3.133 2.981 1.00 97.62 100 TRP A O 1
ATOM 804 N N . PRO A 1 101 ? -17.736 -3.757 3.518 1.00 96.75 101 PRO A N 1
ATOM 805 C CA . PRO A 1 101 ? -18.212 -3.817 2.132 1.00 96.75 101 PRO A CA 1
ATOM 806 C C . PRO A 1 101 ? -18.179 -2.460 1.421 1.00 96.75 101 PRO A C 1
ATOM 808 O O . PRO A 1 101 ? -18.257 -2.386 0.198 1.00 96.75 101 PRO A O 1
ATOM 811 N N . HIS A 1 102 ? -18.075 -1.367 2.181 1.00 96.69 102 HIS A N 1
ATOM 812 C CA . HIS A 1 102 ? -17.906 -0.033 1.624 1.00 96.69 102 HIS A CA 1
ATOM 813 C C . HIS A 1 102 ? -16.467 0.226 1.155 1.00 96.69 102 HIS A C 1
ATOM 815 O O . HIS A 1 102 ? -16.281 1.103 0.316 1.00 96.69 102 HIS A O 1
ATOM 821 N N . CYS A 1 103 ? -15.471 -0.520 1.644 1.00 97.81 103 CYS A N 1
ATOM 822 C CA . CYS A 1 103 ? -14.072 -0.395 1.242 1.00 97.81 103 CYS A CA 1
ATOM 823 C C . CYS A 1 103 ? -13.790 -1.236 0.006 1.00 97.81 103 CYS A C 1
ATOM 825 O O . CYS A 1 103 ? -13.591 -2.445 0.084 1.00 97.81 103 CYS A O 1
ATOM 827 N N . LYS A 1 104 ? -13.782 -0.578 -1.155 1.00 94.75 104 LYS A N 1
ATOM 828 C CA . LYS A 1 104 ? -13.684 -1.258 -2.450 1.00 94.75 104 LYS A CA 1
ATOM 829 C C . LYS A 1 104 ? -12.290 -1.827 -2.690 1.00 94.75 104 LYS A C 1
ATOM 831 O O . LYS A 1 104 ? -12.171 -2.832 -3.374 1.00 94.75 104 LYS A O 1
ATOM 836 N N . THR A 1 105 ? -11.270 -1.222 -2.086 1.00 95.56 105 THR A N 1
ATOM 837 C CA . THR A 1 105 ? -9.864 -1.612 -2.243 1.00 95.56 105 THR A CA 1
ATOM 838 C C . THR A 1 105 ? -9.573 -3.036 -1.748 1.00 95.56 105 THR A C 1
ATOM 840 O O . THR A 1 105 ? -8.802 -3.729 -2.397 1.00 95.56 105 THR A O 1
ATOM 843 N N . ILE A 1 106 ? -10.272 -3.529 -0.712 1.00 96.06 106 ILE A N 1
ATOM 844 C CA . ILE A 1 106 ? -10.001 -4.838 -0.069 1.00 96.06 106 ILE A CA 1
ATOM 845 C C . ILE A 1 106 ? -10.219 -6.024 -1.027 1.00 96.06 106 ILE A C 1
ATOM 847 O O . ILE A 1 106 ? -9.686 -7.115 -0.832 1.00 96.06 106 ILE A O 1
ATOM 851 N N . GLY A 1 107 ? -11.051 -5.843 -2.054 1.00 87.25 107 GLY A N 1
ATOM 852 C CA . GLY A 1 107 ? -11.314 -6.856 -3.078 1.00 87.25 107 GLY A CA 1
ATOM 853 C C . GLY A 1 107 ? -10.541 -6.648 -4.379 1.00 87.25 107 GLY A C 1
ATOM 854 O O . GLY A 1 107 ? -10.701 -7.448 -5.300 1.00 87.25 107 GLY A O 1
ATOM 855 N N . GLU A 1 108 ? -9.754 -5.578 -4.490 1.00 89.88 108 GLU A N 1
ATOM 856 C CA . GLU A 1 108 ? -8.996 -5.286 -5.700 1.00 89.88 108 GLU A CA 1
ATOM 857 C C . GLU A 1 108 ? -7.754 -6.169 -5.755 1.00 89.88 108 GLU A C 1
ATOM 859 O O . GLU A 1 108 ? -6.866 -6.071 -4.915 1.00 89.88 108 GLU A O 1
ATOM 864 N N . VAL A 1 109 ? -7.680 -7.013 -6.783 1.00 84.50 109 VAL A N 1
ATOM 865 C CA . VAL A 1 109 ? -6.486 -7.806 -7.079 1.00 84.50 109 VAL A CA 1
ATOM 866 C C . VAL A 1 109 ? -5.668 -7.035 -8.115 1.00 84.50 109 VAL A C 1
ATOM 868 O O . VAL A 1 109 ? -6.099 -6.939 -9.274 1.00 84.50 109 VAL A O 1
ATOM 871 N N . PRO A 1 110 ? -4.539 -6.411 -7.731 1.00 75.06 110 PRO A N 1
ATOM 872 C CA . PRO A 1 110 ? -3.654 -5.792 -8.700 1.00 75.06 110 PRO A CA 1
ATOM 873 C C . PRO A 1 110 ? -3.011 -6.887 -9.551 1.00 75.06 110 PRO A C 1
ATOM 875 O O . PRO A 1 110 ? -2.622 -7.933 -9.043 1.00 75.06 110 PRO A O 1
ATOM 878 N N . ASN A 1 111 ? -2.919 -6.639 -10.854 1.00 71.38 111 ASN A N 1
ATOM 879 C CA . ASN A 1 111 ? -2.024 -7.404 -11.706 1.00 71.38 111 ASN A CA 1
ATOM 880 C C . ASN A 1 111 ? -0.681 -6.677 -11.649 1.00 71.38 111 ASN A C 1
ATOM 882 O O . ASN A 1 111 ? -0.550 -5.577 -12.190 1.00 71.38 111 ASN A O 1
ATOM 886 N N . ASP A 1 112 ? 0.243 -7.248 -10.890 1.00 62.91 112 ASP A N 1
ATOM 887 C CA . ASP A 1 112 ? 1.596 -6.748 -10.685 1.00 62.91 112 ASP A CA 1
ATOM 888 C C . ASP A 1 112 ? 2.454 -6.866 -11.947 1.00 62.91 112 ASP A C 1
ATOM 890 O O . ASP A 1 112 ? 3.464 -6.172 -12.056 1.00 62.91 112 ASP A O 1
ATOM 894 N N . GLY A 1 113 ? 2.039 -7.690 -12.918 1.00 60.75 113 GLY A N 1
ATOM 895 C CA . GLY A 1 113 ? 2.766 -7.993 -14.148 1.00 60.75 113 GLY A CA 1
ATOM 896 C C . GLY A 1 113 ? 4.037 -8.792 -13.871 1.00 60.75 113 GLY A C 1
ATOM 897 O O . GLY A 1 113 ? 4.301 -9.771 -14.540 1.00 60.75 113 GLY A O 1
ATOM 898 N N . ASN A 1 114 ? 4.797 -8.417 -12.850 1.00 65.12 114 ASN A N 1
ATOM 899 C CA . ASN A 1 114 ? 6.011 -9.060 -12.404 1.00 65.12 114 ASN A CA 1
ATOM 900 C C . ASN A 1 114 ? 5.943 -9.252 -10.879 1.00 65.12 114 ASN A C 1
ATOM 902 O O . ASN A 1 114 ? 5.973 -8.286 -10.115 1.00 65.12 114 ASN A O 1
ATOM 906 N N . SER A 1 115 ? 5.903 -10.507 -10.449 1.00 63.81 115 SER A N 1
ATOM 907 C CA . SER A 1 115 ? 5.978 -10.966 -9.052 1.00 63.81 115 SER A CA 1
ATOM 908 C C . SER A 1 115 ? 7.141 -10.398 -8.242 1.00 63.81 115 SER A C 1
ATOM 910 O O . SER A 1 115 ? 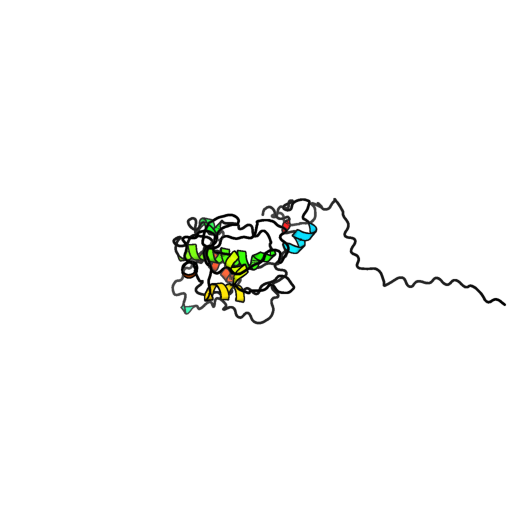7.042 -10.298 -7.015 1.00 63.81 115 SER A O 1
ATOM 912 N N . LEU A 1 116 ? 8.237 -10.001 -8.897 1.00 70.94 116 LEU A N 1
ATOM 913 C CA . LEU A 1 116 ? 9.369 -9.338 -8.246 1.00 70.94 116 LEU A CA 1
ATOM 914 C C . LEU A 1 116 ? 8.952 -8.010 -7.600 1.00 70.94 116 LEU A C 1
ATOM 916 O O . LEU A 1 116 ? 9.590 -7.561 -6.662 1.00 70.94 116 LEU A O 1
ATOM 920 N N . LEU A 1 117 ? 7.839 -7.404 -8.022 1.00 81.06 117 LEU A N 1
ATOM 921 C CA . LEU A 1 117 ? 7.327 -6.153 -7.455 1.00 81.06 117 LEU A CA 1
ATOM 922 C C . LEU A 1 117 ? 6.364 -6.356 -6.278 1.00 81.06 117 LEU A C 1
ATOM 924 O O . LEU A 1 117 ? 5.815 -5.382 -5.749 1.00 81.06 117 LEU A O 1
ATOM 928 N N . SER A 1 118 ? 6.146 -7.599 -5.842 1.00 83.19 118 SER A N 1
ATOM 929 C CA . SER A 1 118 ? 5.246 -7.925 -4.728 1.00 83.19 118 SER A CA 1
ATOM 930 C C . SER A 1 118 ? 5.590 -7.163 -3.440 1.00 83.19 118 SER A C 1
ATOM 932 O O . SER A 1 118 ? 4.675 -6.725 -2.734 1.00 83.19 118 SER A O 1
ATOM 934 N N . TRP A 1 119 ? 6.878 -6.880 -3.193 1.00 86.69 119 TRP A N 1
ATOM 935 C CA . TRP A 1 119 ? 7.350 -6.049 -2.076 1.00 86.69 119 TRP A CA 1
ATOM 936 C C . TRP A 1 119 ? 6.746 -4.638 -2.058 1.00 86.69 119 TRP A C 1
ATOM 938 O O . TRP A 1 119 ? 6.673 -4.020 -0.999 1.00 86.69 119 TRP A O 1
ATOM 948 N N . ALA A 1 120 ? 6.308 -4.111 -3.205 1.00 90.44 120 ALA A N 1
ATOM 949 C CA . ALA A 1 120 ? 5.677 -2.802 -3.320 1.00 90.44 120 ALA A CA 1
ATOM 950 C C . ALA A 1 120 ? 4.147 -2.907 -3.394 1.00 90.44 120 ALA A C 1
ATOM 952 O O . ALA A 1 120 ? 3.439 -2.138 -2.732 1.00 90.44 120 ALA A O 1
ATOM 953 N N . TYR A 1 121 ? 3.620 -3.854 -4.176 1.00 90.69 121 TYR A N 1
ATOM 954 C CA . TYR A 1 121 ? 2.175 -4.016 -4.372 1.00 90.69 121 TYR A CA 1
ATOM 955 C C . TYR A 1 121 ? 1.452 -4.406 -3.079 1.00 90.69 121 TYR A C 1
ATOM 957 O O . TYR A 1 121 ? 0.438 -3.788 -2.743 1.00 90.69 121 TYR A O 1
ATOM 965 N N . VAL A 1 122 ? 1.985 -5.370 -2.322 1.00 92.12 122 VAL A N 1
ATOM 966 C CA . VAL A 1 122 ? 1.354 -5.864 -1.087 1.00 92.12 122 VAL A CA 1
ATOM 967 C C . VAL A 1 122 ? 1.214 -4.761 -0.027 1.00 92.12 122 VAL A C 1
ATOM 969 O O . VAL A 1 122 ? 0.081 -4.479 0.377 1.00 92.12 122 VAL A O 1
ATOM 972 N N . PRO A 1 123 ? 2.286 -4.075 0.422 1.00 94.50 123 PRO A N 1
ATOM 973 C CA . PRO A 1 123 ? 2.150 -3.040 1.446 1.00 94.50 123 PRO A CA 1
ATOM 974 C C . PRO A 1 123 ? 1.346 -1.831 0.963 1.00 94.50 123 PRO A C 1
ATOM 976 O O . PRO A 1 123 ? 0.618 -1.241 1.762 1.00 94.50 123 PRO A O 1
ATOM 979 N N . THR A 1 124 ? 1.403 -1.482 -0.328 1.00 96.00 124 THR A N 1
ATOM 980 C CA . THR A 1 124 ? 0.567 -0.405 -0.888 1.00 96.00 124 THR A CA 1
ATOM 981 C C . THR A 1 124 ? -0.922 -0.758 -0.828 1.00 96.00 124 THR A C 1
ATOM 983 O O . THR A 1 124 ? -1.734 0.079 -0.428 1.00 96.00 124 THR A O 1
ATOM 986 N N . GLY A 1 125 ? -1.285 -2.001 -1.165 1.00 96.19 125 GLY A N 1
ATOM 987 C CA . GLY A 1 125 ? -2.657 -2.506 -1.063 1.00 96.19 125 GLY A CA 1
ATOM 988 C C . GLY A 1 125 ? -3.159 -2.525 0.380 1.00 96.19 125 GLY A C 1
ATOM 989 O O . GLY A 1 125 ? -4.185 -1.919 0.687 1.00 96.19 125 GLY A O 1
ATOM 990 N N . VAL A 1 126 ? -2.376 -3.108 1.296 1.00 97.06 126 VAL A N 1
ATOM 991 C CA . VAL A 1 126 ? -2.685 -3.124 2.738 1.00 97.06 126 VAL A CA 1
ATOM 992 C C . VAL A 1 126 ? -2.859 -1.706 3.283 1.00 97.06 126 VAL A C 1
ATOM 994 O O . VAL A 1 126 ? -3.762 -1.447 4.082 1.00 97.06 126 VAL A O 1
ATOM 997 N N . PHE A 1 127 ? -2.017 -0.766 2.855 1.00 97.81 127 PHE A N 1
ATOM 998 C CA . PHE A 1 127 ? -2.130 0.624 3.272 1.00 97.81 127 PHE A CA 1
ATOM 999 C C . PHE A 1 127 ? -3.429 1.266 2.757 1.00 97.81 127 PHE A C 1
ATOM 1001 O O . PHE A 1 127 ? -4.144 1.885 3.547 1.00 97.81 127 PHE A O 1
ATOM 1008 N N . ALA A 1 128 ? -3.791 1.074 1.486 1.00 97.81 128 ALA A N 1
ATOM 1009 C CA . ALA A 1 128 ? -5.043 1.590 0.928 1.00 97.81 128 ALA A CA 1
ATOM 1010 C C . ALA A 1 128 ? -6.278 1.033 1.666 1.00 97.81 128 ALA A C 1
ATOM 1012 O O . ALA A 1 128 ? -7.163 1.796 2.067 1.00 97.81 128 ALA A O 1
ATOM 1013 N N . ASP A 1 129 ? -6.290 -0.271 1.943 1.00 98.44 129 ASP A N 1
ATOM 1014 C CA . ASP A 1 129 ? -7.355 -0.948 2.689 1.00 98.44 129 ASP A CA 1
ATOM 1015 C C . ASP A 1 129 ? -7.516 -0.389 4.096 1.00 98.44 129 ASP A C 1
ATOM 1017 O O . ASP A 1 129 ? -8.611 0.001 4.513 1.00 98.44 129 ASP A O 1
ATOM 1021 N N . ARG A 1 130 ? -6.405 -0.297 4.831 1.00 97.69 130 ARG A N 1
ATOM 1022 C CA . ARG A 1 130 ? -6.406 0.220 6.200 1.00 97.69 130 ARG A CA 1
ATOM 1023 C C . ARG A 1 130 ? -6.742 1.703 6.254 1.00 97.69 130 ARG A C 1
ATOM 1025 O O . ARG A 1 130 ? -7.376 2.130 7.217 1.00 97.69 130 ARG A O 1
ATOM 1032 N N . MET A 1 131 ? -6.389 2.483 5.232 1.00 96.94 131 MET A N 1
ATOM 1033 C CA . MET A 1 131 ? -6.837 3.872 5.108 1.00 96.94 131 MET A CA 1
ATOM 1034 C C . MET A 1 131 ? -8.348 3.957 4.943 1.00 96.94 131 MET A C 1
ATOM 1036 O O . MET A 1 131 ? -8.985 4.762 5.627 1.00 96.94 131 MET A O 1
ATOM 1040 N N . CYS A 1 132 ? -8.943 3.101 4.115 1.00 98.19 132 CYS A N 1
ATOM 1041 C CA . CYS A 1 132 ? -10.393 3.052 3.992 1.00 98.19 132 CYS A CA 1
ATOM 1042 C C . CYS A 1 132 ? -11.076 2.675 5.302 1.00 98.19 132 CYS A C 1
ATOM 1044 O O . CYS A 1 132 ? -11.976 3.390 5.748 1.00 98.19 132 CYS A O 1
ATOM 1046 N N . ILE A 1 133 ? -10.602 1.623 5.968 1.00 97.69 133 ILE A N 1
ATOM 1047 C CA . ILE A 1 133 ? -11.159 1.170 7.247 1.00 97.69 133 ILE A CA 1
ATOM 1048 C C . ILE A 1 133 ? -11.037 2.268 8.310 1.00 97.69 133 ILE A C 1
ATOM 1050 O O . ILE A 1 133 ? -12.022 2.623 8.957 1.00 97.69 133 ILE A O 1
ATOM 1054 N N . ALA A 1 134 ? -9.848 2.857 8.467 1.00 95.62 134 ALA A N 1
ATOM 1055 C CA . ALA A 1 134 ? -9.580 3.865 9.491 1.00 95.62 134 ALA A CA 1
ATOM 1056 C C . ALA A 1 134 ? -10.349 5.175 9.268 1.00 95.62 134 ALA A C 1
ATOM 1058 O O . ALA A 1 134 ? -10.638 5.893 10.224 1.00 95.62 134 ALA A O 1
ATOM 1059 N N . THR A 1 135 ? -10.683 5.490 8.016 1.00 95.94 135 THR A N 1
ATOM 1060 C CA . THR A 1 135 ? -11.441 6.694 7.645 1.00 95.94 135 THR A CA 1
ATOM 1061 C C . THR A 1 135 ? -12.922 6.417 7.384 1.00 95.94 135 THR A C 1
ATOM 1063 O O . THR A 1 135 ? -13.639 7.310 6.920 1.00 95.94 135 THR A O 1
ATOM 1066 N N . ASN A 1 136 ? -13.385 5.194 7.673 1.00 95.50 136 ASN A N 1
ATOM 1067 C CA . ASN A 1 136 ? -14.753 4.734 7.443 1.00 95.50 136 ASN A CA 1
ATOM 1068 C C . ASN A 1 136 ? -15.248 5.045 6.015 1.00 95.50 136 ASN A C 1
ATOM 1070 O O . ASN A 1 136 ? -16.331 5.597 5.816 1.00 95.50 136 ASN A O 1
ATOM 1074 N N . GLY A 1 137 ? -14.405 4.770 5.018 1.00 95.56 137 GLY A N 1
ATOM 1075 C CA . GLY A 1 137 ? -14.711 4.971 3.602 1.00 95.56 137 GLY A CA 1
ATOM 1076 C C . GLY A 1 137 ? -14.476 6.376 3.052 1.00 95.56 137 GLY A C 1
ATOM 1077 O O . GLY A 1 137 ? -14.644 6.563 1.848 1.00 95.56 137 GLY A O 1
ATOM 1078 N N . THR A 1 138 ? -14.069 7.352 3.873 1.00 96.12 138 THR A N 1
ATOM 1079 C CA . THR A 1 138 ? -13.771 8.712 3.379 1.00 96.12 138 THR A CA 1
ATOM 1080 C C . THR A 1 138 ? -12.565 8.708 2.434 1.00 96.12 138 THR A C 1
ATOM 1082 O O . THR A 1 138 ? -12.569 9.413 1.429 1.00 96.12 138 THR A O 1
ATOM 1085 N N . TYR A 1 139 ? -11.555 7.882 2.722 1.00 96.12 139 TYR A N 1
ATOM 1086 C CA . TYR A 1 139 ? -10.448 7.591 1.815 1.00 96.12 139 TYR A CA 1
ATOM 1087 C C . TYR A 1 139 ? -10.626 6.188 1.228 1.00 96.12 139 TYR A C 1
ATOM 1089 O O . TYR A 1 139 ? -10.348 5.205 1.896 1.00 96.12 139 TYR A O 1
ATOM 1097 N N . ASN A 1 140 ? -11.101 6.067 -0.009 1.00 95.94 140 ASN A N 1
ATOM 1098 C CA . ASN A 1 140 ? -11.446 4.771 -0.610 1.00 95.94 140 ASN A CA 1
ATOM 1099 C C . ASN A 1 140 ? -10.937 4.688 -2.050 1.00 95.94 140 ASN A C 1
ATOM 1101 O O . ASN A 1 140 ? -11.705 4.584 -3.008 1.00 95.94 140 ASN A O 1
ATOM 1105 N N . GLN A 1 141 ? -9.624 4.836 -2.187 1.00 95.12 141 GLN A N 1
ATOM 1106 C CA . GLN A 1 141 ? -8.916 4.847 -3.458 1.00 95.12 141 GLN A CA 1
ATOM 1107 C C . GLN A 1 141 ? -7.584 4.110 -3.322 1.00 95.12 141 GLN A C 1
ATOM 1109 O O . GLN A 1 141 ? -7.043 3.991 -2.223 1.00 95.12 141 GLN A O 1
ATOM 1114 N N . LEU A 1 142 ? -7.069 3.626 -4.450 1.00 96.44 142 LEU A N 1
ATOM 1115 C CA . LEU A 1 142 ? -5.759 2.991 -4.517 1.00 96.44 142 LEU A CA 1
ATOM 1116 C C . LEU A 1 142 ? -4.637 4.023 -4.339 1.00 96.44 142 LEU A C 1
ATOM 1118 O O . LEU A 1 142 ? -4.773 5.196 -4.708 1.00 96.44 142 LEU A O 1
ATOM 1122 N N . LEU A 1 143 ? -3.526 3.556 -3.778 1.00 97.62 143 LEU A N 1
ATOM 1123 C CA . LEU A 1 143 ? -2.298 4.319 -3.589 1.00 97.62 143 LEU A CA 1
ATOM 1124 C C . LEU A 1 143 ? -1.286 3.991 -4.686 1.00 97.62 143 LEU A C 1
ATOM 1126 O O . LEU A 1 143 ? -1.291 2.897 -5.246 1.00 97.62 143 LEU A O 1
ATOM 1130 N N . SER A 1 144 ? -0.417 4.951 -4.983 1.00 96.69 144 SER A N 1
ATOM 1131 C CA . SER A 1 144 ? 0.587 4.849 -6.036 1.00 96.69 144 SER A CA 1
ATOM 1132 C C . SER A 1 144 ? 1.685 3.856 -5.667 1.00 96.69 144 SER A C 1
ATOM 1134 O O . SER A 1 144 ? 2.690 4.204 -5.047 1.00 96.69 144 SER A O 1
ATOM 1136 N N . THR A 1 145 ? 1.523 2.604 -6.099 1.00 94.19 145 THR A N 1
ATOM 1137 C CA . THR A 1 145 ? 2.616 1.621 -6.079 1.00 94.19 145 THR A CA 1
ATOM 1138 C C . THR A 1 145 ? 3.785 2.099 -6.940 1.00 94.19 145 THR A C 1
ATOM 1140 O O . THR A 1 145 ? 4.941 1.874 -6.598 1.00 94.19 145 THR A O 1
ATOM 1143 N N . GLU A 1 146 ? 3.494 2.830 -8.018 1.00 93.31 146 GLU A N 1
ATOM 1144 C CA . GLU A 1 146 ? 4.504 3.442 -8.880 1.00 93.31 146 GLU A CA 1
ATOM 1145 C C . GLU A 1 146 ? 5.432 4.392 -8.114 1.00 93.31 146 GLU A C 1
ATOM 1147 O O . GLU A 1 146 ? 6.645 4.378 -8.318 1.00 93.31 146 GLU A O 1
ATOM 1152 N N . GLU A 1 147 ? 4.884 5.224 -7.227 1.00 95.94 147 GLU A N 1
ATOM 1153 C CA . GLU A 1 147 ? 5.689 6.141 -6.424 1.00 95.94 147 GLU A CA 1
ATOM 1154 C C . GLU A 1 147 ? 6.589 5.372 -5.463 1.00 95.94 147 GLU A C 1
ATOM 1156 O O . GLU A 1 147 ? 7.772 5.685 -5.332 1.00 95.94 147 GLU A O 1
ATOM 1161 N N . LEU A 1 148 ? 6.050 4.330 -4.824 1.00 95.25 148 LEU A N 1
ATOM 1162 C CA . LEU A 1 148 ? 6.831 3.494 -3.923 1.00 95.25 148 LEU A CA 1
ATOM 1163 C C . LEU A 1 148 ? 8.016 2.854 -4.656 1.00 95.25 148 LEU A C 1
ATOM 1165 O O . LEU A 1 148 ? 9.133 2.878 -4.144 1.00 95.25 148 LEU A O 1
ATOM 1169 N N . ILE A 1 149 ? 7.795 2.334 -5.863 1.00 90.50 149 ILE A N 1
ATOM 1170 C CA . ILE A 1 149 ? 8.847 1.710 -6.672 1.00 90.50 149 ILE A CA 1
ATOM 1171 C C . ILE A 1 149 ? 9.869 2.759 -7.136 1.00 90.50 149 ILE A C 1
ATOM 1173 O O . ILE A 1 149 ? 11.072 2.582 -6.953 1.00 90.50 149 ILE A O 1
ATOM 1177 N N . SER A 1 150 ? 9.411 3.872 -7.713 1.00 91.69 150 SER A N 1
ATOM 1178 C CA . SER A 1 150 ? 10.292 4.824 -8.403 1.00 91.69 150 SER A CA 1
ATOM 1179 C C . SER A 1 150 ? 10.973 5.843 -7.484 1.00 91.69 150 SER A C 1
ATOM 1181 O O . SER A 1 150 ? 12.081 6.289 -7.783 1.00 91.69 150 SER A O 1
ATOM 1183 N N . CYS A 1 151 ? 10.353 6.216 -6.360 1.00 94.62 151 CYS A N 1
ATOM 1184 C CA . CYS A 1 151 ? 10.798 7.323 -5.506 1.00 94.62 151 CYS A CA 1
ATOM 1185 C C . CYS A 1 151 ? 11.339 6.905 -4.134 1.00 94.62 151 CYS A C 1
ATOM 1187 O O . CYS A 1 151 ? 11.922 7.750 -3.445 1.00 94.62 151 CYS A O 1
ATOM 1189 N N . SER A 1 152 ? 11.178 5.647 -3.710 1.00 93.50 152 SER A N 1
ATOM 1190 C CA . SER A 1 152 ? 11.641 5.219 -2.380 1.00 93.50 152 SER A CA 1
ATOM 1191 C C . SER A 1 152 ? 13.154 5.064 -2.267 1.00 93.50 152 SER A C 1
ATOM 1193 O O . SER A 1 152 ? 13.709 5.199 -1.176 1.00 93.50 152 SER A O 1
ATOM 1195 N N . GLY A 1 153 ? 13.829 4.787 -3.387 1.00 90.31 153 GLY A N 1
ATOM 1196 C CA . GLY A 1 153 ? 15.249 4.438 -3.402 1.00 90.31 153 GLY A CA 1
ATOM 1197 C C . GLY A 1 153 ? 15.557 3.088 -2.745 1.00 90.31 153 GLY A C 1
ATOM 1198 O O . GLY A 1 153 ? 16.730 2.784 -2.520 1.00 90.31 153 GLY A O 1
ATOM 1199 N N . ILE A 1 154 ? 14.526 2.296 -2.430 1.00 89.19 154 ILE A N 1
ATOM 1200 C CA . ILE A 1 154 ? 14.655 0.932 -1.925 1.00 89.19 154 ILE A CA 1
ATOM 1201 C C . ILE A 1 154 ? 15.165 0.052 -3.064 1.00 89.19 154 ILE A C 1
ATOM 1203 O O . ILE A 1 154 ? 14.749 0.194 -4.212 1.00 89.19 154 ILE A O 1
ATOM 1207 N N . LYS A 1 155 ? 16.117 -0.821 -2.743 1.00 82.19 155 LYS A N 1
ATOM 1208 C CA . LYS A 1 155 ? 16.732 -1.735 -3.698 1.00 82.19 155 LYS A CA 1
ATOM 1209 C C . LYS A 1 155 ? 16.548 -3.156 -3.209 1.00 82.19 155 LYS A C 1
ATOM 1211 O O . LYS A 1 155 ? 16.714 -3.412 -2.017 1.00 82.19 155 LYS A O 1
ATOM 1216 N N . GLU A 1 156 ? 16.233 -4.031 -4.149 1.00 78.25 156 GLU A N 1
ATOM 1217 C CA . GLU A 1 156 ? 16.290 -5.472 -3.958 1.00 78.25 156 GLU A CA 1
ATOM 1218 C C . GLU A 1 156 ? 17.739 -5.906 -3.702 1.00 78.25 156 GLU A C 1
ATOM 1220 O O . GLU A 1 156 ? 18.692 -5.295 -4.205 1.00 78.25 156 GLU A O 1
ATOM 1225 N N . ASP A 1 157 ? 17.902 -6.935 -2.877 1.00 76.00 157 ASP A N 1
ATOM 1226 C CA . ASP A 1 157 ? 19.173 -7.624 -2.702 1.00 76.00 157 ASP A CA 1
ATOM 1227 C C . ASP A 1 157 ? 19.475 -8.572 -3.877 1.00 76.00 157 ASP A C 1
ATOM 1229 O O . ASP A 1 157 ? 18.743 -8.648 -4.865 1.00 76.00 157 ASP A O 1
ATOM 1233 N N . GLU A 1 158 ? 20.590 -9.297 -3.788 1.00 70.00 158 GLU A N 1
ATOM 1234 C CA . GLU A 1 158 ? 21.024 -10.243 -4.825 1.00 70.00 158 GLU A CA 1
ATOM 1235 C C . GLU A 1 158 ? 20.053 -11.417 -5.050 1.00 70.00 158 GLU A C 1
ATOM 1237 O O . GLU A 1 158 ? 20.150 -12.108 -6.065 1.00 70.00 158 GLU A O 1
ATOM 1242 N N . PHE A 1 159 ? 19.097 -11.618 -4.140 1.00 68.25 159 PHE A N 1
ATOM 1243 C CA . PHE A 1 159 ? 18.059 -12.641 -4.206 1.00 68.25 159 PHE A CA 1
ATOM 1244 C C . PHE A 1 159 ? 16.685 -12.069 -4.585 1.00 68.25 159 PHE A C 1
ATOM 1246 O O . PHE A 1 159 ? 15.693 -12.799 -4.527 1.00 68.25 159 PHE A O 1
ATOM 1253 N N . GLY A 1 160 ? 16.609 -10.788 -4.966 1.00 67.62 160 GLY A N 1
ATOM 1254 C CA . GLY A 1 160 ? 15.355 -10.116 -5.316 1.00 67.62 160 GLY A CA 1
ATOM 1255 C C . GLY A 1 160 ? 14.507 -9.721 -4.105 1.00 67.62 160 GLY A C 1
ATOM 1256 O O . GLY A 1 160 ? 13.345 -9.366 -4.264 1.00 67.62 160 GLY A O 1
ATOM 1257 N N . SER A 1 161 ? 15.049 -9.798 -2.886 1.00 74.06 161 SER A N 1
ATOM 1258 C CA . SER A 1 161 ? 14.298 -9.524 -1.660 1.00 74.06 161 SER A CA 1
ATOM 1259 C C . SER A 1 161 ? 14.487 -8.086 -1.184 1.00 74.06 161 SER A C 1
ATOM 1261 O O . SER A 1 161 ? 15.541 -7.470 -1.347 1.00 74.06 161 SER A O 1
ATOM 1263 N N . VAL A 1 162 ? 13.447 -7.542 -0.554 1.00 84.44 162 VAL A N 1
ATOM 1264 C CA . VAL A 1 162 ? 13.452 -6.213 0.066 1.00 84.44 162 VAL A CA 1
ATOM 1265 C C . VAL A 1 162 ? 13.244 -6.358 1.567 1.00 84.44 162 VAL A C 1
ATOM 1267 O O . VAL A 1 162 ? 12.447 -7.168 2.029 1.00 84.44 162 VAL A O 1
ATOM 1270 N N . ASN A 1 163 ? 13.948 -5.542 2.351 1.00 86.81 163 ASN A N 1
ATOM 1271 C CA . ASN A 1 163 ? 13.703 -5.470 3.786 1.00 86.81 163 ASN A CA 1
ATOM 1272 C C . ASN A 1 163 ? 12.467 -4.600 4.076 1.00 86.81 163 ASN A C 1
ATOM 1274 O O . ASN A 1 163 ? 12.517 -3.370 3.950 1.00 86.81 163 ASN A O 1
ATOM 1278 N N . ASP A 1 164 ? 11.389 -5.250 4.521 1.00 87.94 164 ASP A N 1
ATOM 1279 C CA . ASP A 1 164 ? 10.087 -4.654 4.845 1.00 87.94 164 ASP A CA 1
ATOM 1280 C C . ASP A 1 164 ? 10.169 -3.430 5.763 1.00 87.94 164 ASP A C 1
ATOM 1282 O O . ASP A 1 164 ? 9.390 -2.486 5.607 1.00 87.94 164 ASP A O 1
ATOM 1286 N N . TYR A 1 165 ? 11.139 -3.386 6.685 1.00 88.69 165 TYR A N 1
ATOM 1287 C CA . TYR A 1 165 ? 11.334 -2.230 7.562 1.00 88.69 165 TYR A CA 1
ATOM 1288 C C . TYR A 1 165 ? 11.493 -0.933 6.758 1.00 88.69 165 TYR A C 1
ATOM 1290 O O . TYR A 1 165 ? 10.907 0.087 7.120 1.00 88.69 165 TYR A O 1
ATOM 1298 N N . TYR A 1 166 ? 12.259 -0.955 5.661 1.00 93.12 166 TYR A N 1
ATOM 1299 C CA . TYR A 1 166 ? 12.475 0.238 4.840 1.00 93.12 166 TYR A CA 1
ATOM 1300 C C . TYR A 1 166 ? 11.213 0.661 4.096 1.00 93.12 166 TYR A C 1
ATOM 1302 O O . TYR A 1 166 ? 10.958 1.860 3.978 1.00 93.12 166 TYR A O 1
ATOM 1310 N N . VAL A 1 167 ? 10.406 -0.302 3.652 1.00 95.25 167 VAL A N 1
ATOM 1311 C CA . VAL A 1 167 ? 9.134 -0.035 2.977 1.00 95.25 167 VAL A CA 1
ATOM 1312 C C . VAL A 1 167 ? 8.178 0.664 3.936 1.00 95.25 167 VAL A C 1
ATOM 1314 O O . VAL A 1 167 ? 7.715 1.774 3.668 1.00 95.25 167 VAL A O 1
ATOM 1317 N N . TRP A 1 168 ? 7.940 0.078 5.109 1.00 95.19 168 TRP A N 1
ATOM 1318 C CA . TRP A 1 168 ? 7.021 0.649 6.090 1.00 95.19 168 TRP A CA 1
ATOM 1319 C C . TRP A 1 168 ? 7.533 1.963 6.704 1.00 95.19 168 TRP A C 1
ATOM 1321 O O . TRP A 1 168 ? 6.738 2.872 6.958 1.00 95.19 168 TRP A O 1
ATOM 1331 N N . GLU A 1 169 ? 8.846 2.133 6.890 1.00 95.69 169 GLU A N 1
ATOM 1332 C CA . GLU A 1 169 ? 9.429 3.430 7.265 1.00 95.69 169 GLU A CA 1
ATOM 1333 C C . GLU A 1 169 ? 9.226 4.493 6.180 1.00 95.69 169 GLU A C 1
ATOM 1335 O O . GLU A 1 169 ? 8.934 5.650 6.501 1.00 95.69 169 GLU A O 1
ATOM 1340 N N . TYR A 1 170 ? 9.334 4.135 4.899 1.00 97.38 170 TYR A N 1
ATOM 1341 C CA . TYR A 1 170 ? 9.048 5.064 3.809 1.00 97.38 170 TYR A CA 1
ATOM 1342 C C . TYR A 1 170 ? 7.584 5.520 3.843 1.00 97.38 170 TYR A C 1
ATOM 1344 O O . TYR A 1 170 ? 7.320 6.725 3.855 1.00 97.38 170 TYR A O 1
ATOM 1352 N N . LEU A 1 171 ? 6.635 4.587 3.973 1.00 98.00 171 LEU A N 1
ATOM 1353 C CA . LEU A 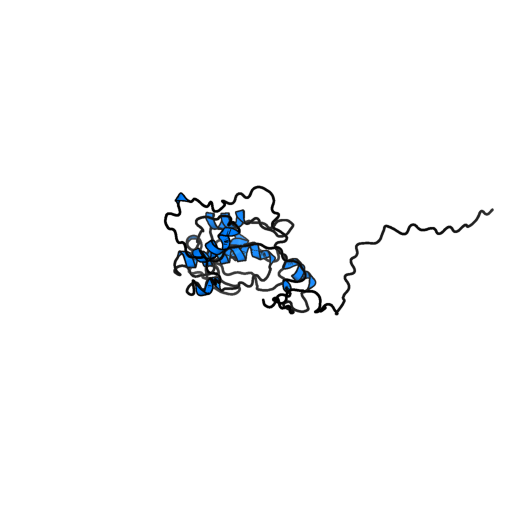1 171 ? 5.202 4.899 4.070 1.00 98.00 171 LEU A CA 1
ATOM 1354 C C . LEU A 1 171 ? 4.862 5.787 5.278 1.00 98.00 171 LEU A C 1
ATOM 1356 O O . LEU A 1 171 ? 3.917 6.578 5.234 1.00 98.00 171 LEU A O 1
ATOM 1360 N N . LYS A 1 172 ? 5.625 5.675 6.370 1.00 96.69 172 LYS A N 1
ATOM 1361 C CA . LYS A 1 172 ? 5.458 6.500 7.574 1.00 96.69 172 LYS A CA 1
ATOM 1362 C C . LYS A 1 172 ? 5.993 7.915 7.382 1.00 96.69 172 LYS A C 1
ATOM 1364 O O . LYS A 1 172 ? 5.336 8.887 7.750 1.00 96.69 172 LYS A O 1
ATOM 1369 N N . ASN A 1 173 ? 7.195 8.037 6.829 1.00 97.19 173 ASN A N 1
ATOM 1370 C CA . ASN A 1 173 ? 7.905 9.313 6.760 1.00 97.19 173 ASN A CA 1
ATOM 1371 C C . ASN A 1 173 ? 7.511 10.133 5.521 1.00 97.19 173 ASN A C 1
ATOM 1373 O O . ASN A 1 173 ? 7.339 11.353 5.618 1.00 97.19 173 ASN A O 1
ATOM 1377 N N . HIS A 1 174 ? 7.308 9.475 4.382 1.00 97.62 174 HIS A N 1
ATOM 1378 C CA . HIS A 1 174 ? 6.978 10.092 3.094 1.00 97.62 174 HIS A CA 1
ATOM 1379 C C . HIS A 1 174 ? 5.513 9.879 2.725 1.00 97.62 174 HIS A C 1
ATOM 1381 O O . HIS A 1 174 ? 4.835 10.851 2.395 1.00 97.62 174 HIS A O 1
ATOM 1387 N N . GLY A 1 175 ? 5.006 8.658 2.893 1.00 97.69 175 GLY A N 1
ATOM 1388 C CA . GLY A 1 175 ? 3.680 8.295 2.402 1.00 97.69 175 GLY A CA 1
ATOM 1389 C C . GLY A 1 175 ? 3.661 8.099 0.894 1.00 97.69 175 GLY A C 1
ATOM 1390 O O . GLY A 1 175 ? 4.716 7.987 0.279 1.00 97.69 175 GLY A O 1
ATOM 1391 N N . LEU A 1 176 ? 2.458 8.054 0.329 1.00 98.56 176 LEU A N 1
ATOM 1392 C CA . LEU A 1 176 ? 2.224 7.893 -1.105 1.00 98.56 176 LEU A CA 1
ATOM 1393 C C . LEU A 1 176 ? 1.075 8.789 -1.558 1.00 98.56 176 LEU A C 1
ATOM 1395 O O . LEU A 1 176 ? 0.118 8.998 -0.804 1.00 98.56 176 LEU A O 1
ATOM 1399 N N . VAL A 1 177 ? 1.141 9.265 -2.795 1.00 98.56 177 VAL A N 1
ATOM 1400 C CA . VAL A 1 177 ? -0.003 9.829 -3.515 1.00 98.56 177 VAL A CA 1
ATOM 1401 C C . VAL A 1 177 ? -0.990 8.736 -3.928 1.00 98.56 177 VAL A C 1
ATOM 1403 O O . VAL A 1 177 ? -0.701 7.538 -3.895 1.00 98.56 177 VAL A O 1
ATOM 1406 N N . SER A 1 178 ? -2.180 9.141 -4.355 1.00 98.19 178 SER A N 1
ATOM 1407 C CA . SER A 1 178 ? -3.148 8.255 -4.996 1.00 98.19 178 SER A CA 1
ATOM 1408 C C . SER A 1 178 ? -2.636 7.732 -6.339 1.00 98.19 178 SER A C 1
ATOM 1410 O O . SER A 1 178 ? -1.965 8.445 -7.089 1.00 98.19 178 SER A O 1
ATOM 1412 N N . GLY A 1 179 ? -2.988 6.498 -6.690 1.00 96.25 179 GLY A N 1
ATOM 1413 C CA . GLY A 1 179 ? -2.538 5.889 -7.938 1.00 96.25 179 GLY A CA 1
ATOM 1414 C C . GLY A 1 179 ? -3.370 4.682 -8.334 1.00 96.25 179 GLY A C 1
ATOM 1415 O O . GLY A 1 179 ? -3.545 3.749 -7.561 1.00 96.25 179 GLY A O 1
ATOM 1416 N N . GLY A 1 180 ? -3.933 4.728 -9.538 1.00 93.12 180 GLY A N 1
ATOM 1417 C CA . GLY A 1 180 ? -4.739 3.657 -10.106 1.00 93.12 180 GLY A CA 1
ATOM 1418 C C . GLY A 1 180 ? -3.945 2.580 -10.845 1.00 93.12 180 GLY A C 1
ATOM 1419 O O . GLY A 1 180 ? -2.717 2.519 -10.826 1.00 93.12 180 GLY A O 1
ATOM 1420 N N . LYS A 1 181 ? -4.697 1.726 -11.541 1.00 91.12 181 LYS A N 1
ATOM 1421 C CA . LYS A 1 181 ? -4.168 0.633 -12.366 1.00 91.12 181 LYS A CA 1
ATOM 1422 C C . LYS A 1 181 ? -3.480 1.162 -13.627 1.00 91.12 181 LYS A C 1
ATOM 1424 O O . LYS A 1 181 ? -3.710 2.305 -14.036 1.00 91.12 181 LYS A O 1
ATOM 1429 N N . TYR A 1 182 ? -2.711 0.286 -14.267 1.00 88.81 182 TYR A N 1
ATOM 1430 C CA . TYR A 1 182 ? -2.113 0.540 -15.572 1.00 88.81 182 TYR A CA 1
ATOM 1431 C C . TYR A 1 182 ? -3.130 1.043 -16.600 1.00 88.81 182 TYR A C 1
ATOM 1433 O O . TYR A 1 182 ? -4.263 0.562 -16.651 1.00 88.81 182 TYR A O 1
ATOM 1441 N N . ASN A 1 183 ? -2.703 1.999 -17.430 1.00 87.06 183 ASN A N 1
ATOM 1442 C CA . ASN A 1 183 ? -3.510 2.600 -18.495 1.00 87.06 183 ASN A CA 1
ATOM 1443 C C . ASN A 1 183 ? -4.832 3.226 -17.996 1.00 87.06 183 ASN A C 1
ATOM 1445 O O . ASN A 1 183 ? -5.868 3.164 -18.659 1.00 87.06 183 ASN A O 1
ATOM 1449 N N . THR A 1 184 ? -4.804 3.826 -16.804 1.00 91.00 184 THR A N 1
ATOM 1450 C CA . THR A 1 184 ? -5.905 4.635 -16.265 1.00 91.00 184 THR A CA 1
ATOM 1451 C C . THR A 1 184 ? -5.421 6.044 -15.940 1.00 91.00 184 THR A C 1
ATOM 1453 O O . THR A 1 184 ? -4.228 6.262 -15.777 1.00 91.00 184 THR A O 1
ATOM 1456 N N . ASN A 1 185 ? -6.348 6.995 -15.794 1.00 94.81 185 ASN A N 1
ATOM 1457 C CA . ASN A 1 185 ? -6.062 8.343 -15.275 1.00 94.81 185 ASN A CA 1
ATOM 1458 C C . ASN A 1 185 ? -6.500 8.489 -13.806 1.00 94.81 185 ASN A C 1
ATOM 1460 O O . ASN A 1 185 ? -6.770 9.592 -13.332 1.00 94.81 185 ASN A O 1
ATOM 1464 N N . ASN A 1 186 ? -6.648 7.368 -13.097 1.00 94.75 186 ASN A N 1
ATOM 1465 C CA . ASN A 1 186 ? -7.159 7.355 -11.733 1.00 94.75 186 ASN A CA 1
ATOM 1466 C C . ASN A 1 186 ? -6.043 7.719 -10.748 1.00 94.75 186 ASN A C 1
ATOM 1468 O O . ASN A 1 186 ? -4.982 7.095 -10.744 1.00 94.75 186 ASN A O 1
ATOM 1472 N N . GLY A 1 187 ? -6.313 8.694 -9.881 1.00 96.88 187 GLY A N 1
ATOM 1473 C CA . GLY A 1 187 ? -5.343 9.190 -8.906 1.00 96.88 187 GLY A CA 1
ATOM 1474 C C . GLY A 1 187 ? -4.230 10.039 -9.526 1.00 96.88 187 GLY A C 1
ATOM 1475 O O . GLY A 1 187 ? -4.248 10.371 -10.710 1.00 96.88 187 GLY A O 1
ATOM 1476 N N . CYS A 1 188 ? -3.265 10.428 -8.703 1.00 98.19 188 CYS A N 1
ATOM 1477 C CA . CYS A 1 188 ? -2.138 11.265 -9.092 1.00 98.19 188 CYS A CA 1
ATOM 1478 C C . CYS A 1 188 ? -1.154 10.510 -10.001 1.00 98.19 188 CYS A C 1
ATOM 1480 O O . CYS A 1 188 ? -0.777 11.013 -11.066 1.00 98.19 188 CYS A O 1
ATOM 1482 N N . GLN A 1 189 ? -0.769 9.297 -9.603 1.00 96.75 189 GLN A N 1
ATOM 1483 C CA . GLN A 1 189 ? 0.255 8.483 -10.261 1.00 96.75 189 GLN A CA 1
ATOM 1484 C C . GLN A 1 189 ? -0.234 7.042 -10.465 1.00 96.75 189 GLN A C 1
ATOM 1486 O O . GLN A 1 189 ? 0.076 6.153 -9.674 1.00 96.75 189 GLN A O 1
ATOM 1491 N N . PRO A 1 190 ? -1.067 6.796 -11.488 1.00 94.50 190 PRO A N 1
ATOM 1492 C CA . PRO A 1 190 ? -1.447 5.441 -11.873 1.00 94.50 190 PRO A CA 1
ATOM 1493 C C . PRO A 1 190 ? -0.229 4.640 -12.341 1.00 94.50 190 PRO A C 1
ATOM 1495 O O . PRO A 1 190 ? 0.681 5.199 -12.942 1.00 94.50 190 PRO A O 1
ATOM 1498 N N . SER A 1 191 ? -0.230 3.328 -12.099 1.00 90.69 191 SER A N 1
ATOM 1499 C CA . SER A 1 191 ? 0.880 2.445 -12.481 1.00 90.69 191 SER A CA 1
ATOM 1500 C C . SER A 1 191 ? 1.246 2.597 -13.960 1.00 90.69 191 SER A C 1
ATOM 1502 O O . SER A 1 191 ? 0.367 2.642 -14.825 1.00 90.69 191 SER A O 1
ATOM 1504 N N . LYS A 1 192 ? 2.542 2.640 -14.273 1.00 87.69 192 LYS A N 1
ATOM 1505 C CA . LYS A 1 192 ? 3.017 2.581 -15.664 1.00 87.69 192 LYS A CA 1
ATOM 1506 C C . LYS A 1 192 ? 3.506 1.188 -16.061 1.00 87.69 192 LYS A C 1
ATOM 1508 O O . LYS A 1 192 ? 3.939 0.992 -17.196 1.00 87.69 192 LYS A O 1
ATOM 1513 N N . ILE A 1 193 ? 3.417 0.232 -15.143 1.00 81.44 193 ILE A N 1
ATOM 1514 C CA . ILE A 1 193 ? 3.857 -1.144 -15.338 1.00 81.44 193 ILE A CA 1
ATOM 1515 C C . ILE A 1 193 ? 2.722 -1.904 -16.029 1.00 81.44 193 ILE A C 1
ATOM 1517 O O . ILE A 1 193 ? 1.623 -1.994 -15.475 1.00 81.44 193 ILE A O 1
ATOM 1521 N N . PRO A 1 194 ? 2.931 -2.407 -17.257 1.00 78.62 194 PRO A N 1
ATOM 1522 C CA . PRO A 1 194 ? 1.906 -3.169 -17.945 1.00 78.62 194 PRO A CA 1
ATOM 1523 C C . PRO A 1 194 ? 1.677 -4.516 -17.236 1.00 78.62 194 PRO A C 1
ATOM 1525 O O . PRO A 1 194 ? 2.629 -5.104 -16.724 1.00 78.62 194 PRO A O 1
ATOM 1528 N N . PRO A 1 195 ? 0.441 -5.045 -17.247 1.00 75.31 195 PRO A N 1
ATOM 1529 C CA . PRO A 1 195 ? 0.083 -6.312 -16.608 1.00 75.31 195 PRO A CA 1
ATOM 1530 C C . PRO A 1 195 ? 0.571 -7.522 -17.430 1.00 75.31 195 PRO A C 1
ATOM 1532 O O . PRO A 1 195 ? -0.234 -8.290 -17.957 1.00 75.31 195 PRO A O 1
ATOM 1535 N N . ILE A 1 196 ? 1.885 -7.649 -17.627 1.00 69.25 196 ILE A N 1
ATOM 1536 C CA . ILE A 1 196 ? 2.523 -8.689 -18.445 1.00 69.25 196 ILE A CA 1
ATOM 1537 C C . ILE A 1 196 ? 3.551 -9.437 -17.589 1.00 69.25 196 ILE A C 1
ATOM 1539 O O . ILE A 1 196 ? 4.500 -8.801 -17.139 1.00 69.25 196 ILE A O 1
ATOM 1543 N N . GLY A 1 197 ? 3.384 -10.767 -17.484 1.00 58.91 197 GLY A N 1
ATOM 1544 C CA . GLY A 1 197 ? 4.173 -11.736 -16.687 1.00 58.91 197 GLY A CA 1
ATOM 1545 C C . GLY A 1 197 ? 5.701 -11.645 -16.798 1.00 58.91 197 GLY A C 1
ATOM 1546 O O . GLY A 1 197 ? 6.430 -12.008 -15.883 1.00 58.91 197 GLY A O 1
ATOM 1547 N N . ASN A 1 198 ? 6.191 -11.136 -17.932 1.00 56.38 198 ASN A N 1
ATOM 1548 C CA . ASN A 1 198 ? 7.584 -11.259 -18.362 1.00 56.38 198 ASN A CA 1
ATOM 1549 C C . ASN A 1 198 ? 8.230 -9.897 -18.622 1.00 56.38 198 ASN A C 1
ATOM 1551 O O . ASN A 1 198 ? 8.887 -9.718 -19.647 1.00 56.38 198 ASN A O 1
ATOM 1555 N N . LEU A 1 199 ? 8.007 -8.898 -17.763 1.00 58.34 199 LEU A N 1
ATOM 1556 C CA . LEU A 1 199 ? 8.748 -7.642 -17.883 1.00 58.34 199 LEU A CA 1
ATOM 1557 C C . LEU A 1 199 ? 10.161 -7.845 -17.304 1.00 58.34 199 LEU A C 1
ATOM 1559 O O . LEU A 1 199 ? 10.267 -8.036 -16.090 1.00 58.34 199 LEU A O 1
ATOM 1563 N N . PRO A 1 200 ? 11.243 -7.799 -18.111 1.00 52.84 200 PRO A N 1
ATOM 1564 C CA . PRO A 1 200 ? 12.587 -8.034 -17.592 1.00 52.84 200 PRO A CA 1
ATOM 1565 C C . PRO A 1 200 ? 12.928 -7.033 -16.484 1.00 52.84 200 PRO A C 1
ATOM 1567 O O . PRO A 1 200 ? 12.589 -5.845 -16.571 1.00 52.84 200 PRO A O 1
ATOM 1570 N N . THR A 1 201 ? 13.617 -7.492 -15.447 1.00 51.25 201 THR A N 1
ATOM 1571 C CA . THR A 1 201 ? 14.079 -6.649 -14.342 1.00 51.25 201 THR A CA 1
ATOM 1572 C C . THR A 1 201 ? 14.932 -5.502 -14.895 1.00 51.25 201 THR A C 1
ATOM 1574 O O . THR A 1 201 ? 15.871 -5.721 -15.655 1.00 51.25 201 THR A O 1
ATOM 1577 N N . GLY A 1 202 ? 14.572 -4.256 -14.576 1.00 52.41 202 GLY A N 1
ATOM 1578 C CA . GLY A 1 202 ? 15.259 -3.062 -15.094 1.00 52.41 202 GLY A CA 1
ATOM 1579 C C . GLY A 1 202 ? 14.803 -2.562 -16.474 1.00 52.41 202 GLY A C 1
ATOM 1580 O O . GLY A 1 202 ? 15.298 -1.532 -16.921 1.00 52.41 202 GLY A O 1
ATOM 1581 N N . SER A 1 203 ? 13.827 -3.208 -17.127 1.00 51.62 203 SER A N 1
ATOM 1582 C CA . SER A 1 203 ? 13.210 -2.695 -18.375 1.00 51.62 203 SER A CA 1
ATOM 1583 C C . SER A 1 203 ? 12.411 -1.417 -18.174 1.00 51.62 203 S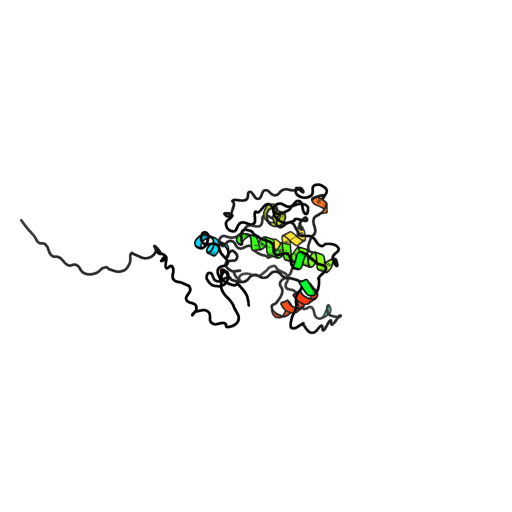ER A C 1
ATOM 1585 O O . SER A 1 203 ? 12.080 -0.717 -19.129 1.00 51.62 203 SER A O 1
ATOM 1587 N N . TYR A 1 204 ? 12.031 -1.161 -16.929 1.00 59.97 204 TYR A N 1
ATOM 1588 C CA . TYR A 1 204 ? 11.273 0.006 -16.560 1.00 59.97 204 TYR A CA 1
ATOM 1589 C C . TYR A 1 204 ? 12.244 1.052 -16.004 1.00 59.97 204 TYR A C 1
ATOM 1591 O O . TYR A 1 204 ? 12.782 0.905 -14.903 1.00 59.97 204 TYR A O 1
ATOM 1599 N N . GLU A 1 205 ? 12.493 2.104 -16.790 1.00 56.34 205 GLU A N 1
ATOM 1600 C CA . GLU A 1 205 ? 13.192 3.305 -16.329 1.00 56.34 205 GLU A CA 1
ATOM 1601 C C . GLU A 1 205 ? 12.320 4.014 -15.283 1.00 56.34 205 GLU A C 1
ATOM 1603 O O . GLU A 1 205 ? 11.553 4.934 -15.574 1.00 56.34 205 GLU A O 1
ATOM 1608 N N . ASN A 1 206 ? 12.450 3.554 -14.038 1.00 67.88 206 ASN A N 1
ATOM 1609 C CA . ASN A 1 206 ? 11.835 4.095 -12.829 1.00 67.88 206 ASN A CA 1
ATOM 1610 C C . ASN A 1 206 ? 12.407 5.482 -12.498 1.00 67.88 206 ASN A C 1
ATOM 1612 O O . ASN A 1 206 ? 13.104 5.673 -11.502 1.00 67.88 206 ASN A O 1
ATOM 1616 N N . THR A 1 207 ? 12.151 6.480 -13.339 1.00 85.25 207 THR A N 1
ATOM 1617 C CA . THR A 1 207 ? 12.481 7.858 -12.979 1.00 85.25 207 THR A CA 1
ATOM 1618 C C . THR A 1 207 ? 11.433 8.353 -11.991 1.00 85.25 207 THR A C 1
ATOM 1620 O O . THR A 1 207 ? 10.260 8.463 -12.342 1.00 85.25 207 THR A O 1
ATOM 1623 N N . CYS A 1 208 ? 11.853 8.674 -10.763 1.00 92.00 208 CYS A N 1
ATOM 1624 C CA . CYS A 1 208 ? 10.977 9.304 -9.777 1.00 92.00 208 CYS A CA 1
ATOM 1625 C C . CYS A 1 208 ? 10.424 10.630 -10.319 1.00 92.00 208 CYS A C 1
ATOM 1627 O O . CYS A 1 208 ? 11.155 11.616 -10.468 1.00 92.00 208 CYS A O 1
ATOM 1629 N N . GLU A 1 209 ? 9.121 10.675 -10.581 1.00 93.69 209 GLU A N 1
ATOM 1630 C CA . GLU A 1 209 ? 8.434 11.880 -11.033 1.00 93.69 209 GLU A CA 1
ATOM 1631 C C . GLU A 1 209 ? 7.732 12.563 -9.862 1.00 93.69 209 GLU A C 1
ATOM 1633 O O . GLU A 1 209 ? 6.807 12.018 -9.277 1.00 93.69 209 GLU A O 1
ATOM 1638 N N . LYS A 1 210 ? 8.107 13.804 -9.542 1.00 95.25 210 LYS A N 1
ATOM 1639 C CA . LYS A 1 210 ? 7.468 14.580 -8.460 1.00 95.25 210 LYS A CA 1
ATOM 1640 C C . LYS A 1 210 ? 6.278 15.400 -8.958 1.00 95.25 210 LYS A C 1
ATOM 1642 O O . LYS A 1 210 ? 6.236 16.621 -8.801 1.00 95.25 210 LYS A O 1
ATOM 1647 N N . ARG A 1 211 ? 5.357 14.740 -9.660 1.00 96.50 211 ARG A N 1
ATOM 1648 C CA . ARG A 1 211 ? 4.151 15.343 -10.249 1.00 96.50 211 ARG A CA 1
ATOM 1649 C C . ARG A 1 211 ? 3.069 14.296 -10.482 1.00 96.50 211 ARG A C 1
ATOM 1651 O O . ARG A 1 211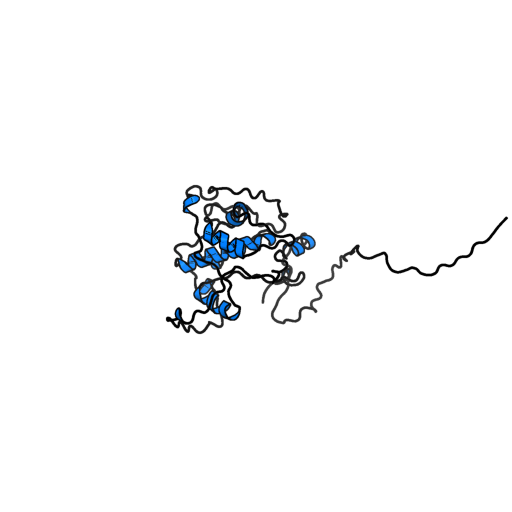 ? 3.376 13.127 -10.704 1.00 96.50 211 ARG A O 1
ATOM 1658 N N . CYS A 1 212 ? 1.818 14.740 -10.529 1.00 97.69 212 CYS A N 1
ATOM 1659 C CA . CYS A 1 212 ? 0.726 13.910 -11.023 1.00 97.69 212 CYS A CA 1
ATOM 1660 C C . CYS A 1 212 ? 0.749 13.867 -12.555 1.00 97.69 212 CYS A C 1
ATOM 1662 O O . CYS A 1 212 ? 0.992 14.888 -13.204 1.00 97.69 212 CYS A O 1
ATOM 166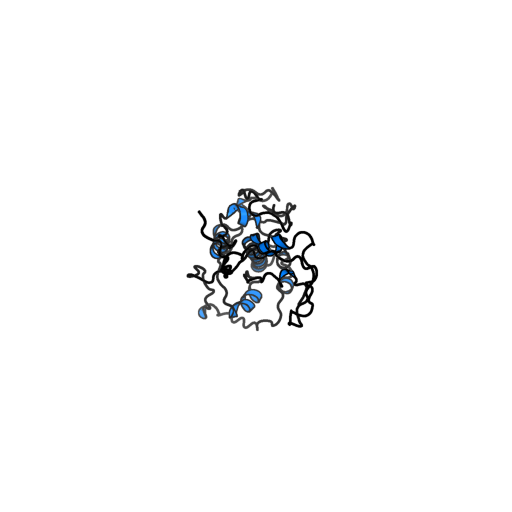4 N N . TYR A 1 213 ? 0.509 12.687 -13.119 1.00 95.88 213 TYR A N 1
ATOM 1665 C CA . TYR A 1 213 ? 0.358 12.476 -14.564 1.00 95.88 213 TYR A CA 1
ATOM 1666 C C . TYR A 1 213 ? -0.883 11.645 -14.921 1.00 95.88 213 TYR A C 1
ATOM 1668 O O . TYR A 1 213 ? -1.200 11.532 -16.101 1.00 95.88 213 TYR A O 1
ATOM 1676 N N . GLY A 1 214 ? -1.589 11.078 -13.934 1.00 96.06 214 GLY A N 1
ATOM 1677 C CA . GLY A 1 214 ? -2.917 10.493 -14.129 1.00 96.06 214 GLY A CA 1
ATOM 1678 C C . GLY A 1 214 ? -3.981 11.583 -14.156 1.00 96.06 214 GLY A C 1
ATOM 1679 O O . GLY A 1 214 ? -4.391 12.058 -15.214 1.00 96.06 214 GLY A O 1
ATOM 1680 N N . ASN A 1 215 ? -4.409 12.021 -12.973 1.00 96.62 215 ASN A N 1
ATOM 1681 C CA . ASN A 1 215 ? -5.295 13.163 -12.820 1.00 96.62 215 ASN A CA 1
ATOM 1682 C C . ASN A 1 215 ? -4.505 14.445 -12.515 1.00 96.62 215 ASN A C 1
ATOM 1684 O O . ASN A 1 215 ? -4.071 14.691 -11.389 1.00 96.62 215 ASN A O 1
ATOM 1688 N N . ASN A 1 216 ? -4.394 15.308 -13.524 1.00 92.31 216 ASN A N 1
ATOM 1689 C CA . ASN A 1 216 ? -3.651 16.568 -13.447 1.00 92.31 216 ASN A CA 1
ATOM 1690 C C . ASN A 1 216 ? -4.319 17.648 -12.575 1.00 92.31 216 ASN A C 1
ATOM 1692 O O . ASN A 1 216 ? -3.717 18.697 -12.356 1.00 92.31 216 ASN A O 1
ATOM 1696 N N . THR A 1 217 ? -5.544 17.435 -12.080 1.00 96.69 217 THR A N 1
ATOM 1697 C CA . THR A 1 217 ? -6.184 18.368 -11.135 1.00 96.69 217 THR A CA 1
ATOM 1698 C C . THR A 1 217 ? -5.721 18.157 -9.695 1.00 96.69 217 THR A C 1
ATOM 1700 O O . THR A 1 217 ? -5.993 18.997 -8.840 1.00 96.69 217 THR A O 1
ATOM 1703 N N . ILE A 1 218 ? -5.066 17.031 -9.404 1.00 97.50 218 ILE A N 1
ATOM 1704 C CA . ILE A 1 218 ? -4.569 16.690 -8.071 1.00 97.50 218 ILE A CA 1
ATOM 1705 C C . ILE A 1 218 ? -3.230 17.395 -7.830 1.00 97.50 218 ILE A C 1
ATOM 1707 O O . ILE A 1 218 ? -2.358 17.437 -8.699 1.00 97.50 218 ILE A O 1
ATOM 1711 N N . ASN A 1 219 ? -3.047 17.946 -6.629 1.00 98.00 219 ASN A N 1
ATOM 1712 C CA . ASN A 1 219 ? -1.767 18.509 -6.221 1.00 98.00 219 ASN A CA 1
ATOM 1713 C C . ASN A 1 219 ? -0.885 17.416 -5.605 1.00 98.00 219 ASN A C 1
ATOM 1715 O O . ASN A 1 219 ? -1.161 16.952 -4.502 1.00 98.00 219 ASN A O 1
ATOM 1719 N N . TYR A 1 220 ? 0.208 17.071 -6.288 1.00 97.81 220 TYR A N 1
ATOM 1720 C CA . TYR A 1 220 ? 1.157 16.034 -5.864 1.00 97.81 220 TYR A CA 1
ATOM 1721 C C . TYR A 1 220 ? 1.590 16.164 -4.392 1.00 97.81 220 TYR A C 1
ATOM 1723 O O . TYR A 1 220 ? 1.520 15.203 -3.633 1.00 97.81 220 TYR A O 1
ATOM 1731 N N . ASN A 1 221 ? 1.959 17.367 -3.941 1.00 96.50 221 ASN A N 1
ATOM 1732 C CA . ASN A 1 221 ? 2.453 17.570 -2.575 1.00 96.50 221 ASN A CA 1
ATOM 1733 C C . ASN A 1 221 ? 1.358 17.426 -1.504 1.00 96.50 221 ASN A C 1
ATOM 1735 O O . ASN A 1 221 ? 1.674 17.166 -0.346 1.00 96.50 221 ASN A O 1
ATOM 1739 N N . GLN A 1 222 ? 0.090 17.635 -1.865 1.00 97.50 222 GLN A N 1
ATOM 1740 C CA . GLN A 1 222 ? -1.046 17.581 -0.936 1.00 97.50 222 GLN A CA 1
ATOM 1741 C C . GLN A 1 222 ? -1.772 16.232 -0.949 1.00 97.50 222 GLN A C 1
ATOM 1743 O O . GLN A 1 222 ? -2.519 15.950 -0.019 1.00 97.50 222 GLN A O 1
ATOM 1748 N N . ASP A 1 223 ? -1.558 15.410 -1.977 1.00 98.19 223 ASP A N 1
ATOM 1749 C CA . ASP A 1 223 ? -2.223 14.112 -2.139 1.00 98.19 223 ASP A CA 1
ATOM 1750 C C . ASP A 1 223 ? -1.559 12.977 -1.344 1.00 98.19 223 ASP A C 1
ATOM 1752 O O . ASP A 1 223 ? -2.113 11.886 -1.226 1.00 98.19 223 ASP A O 1
ATOM 1756 N N . HIS A 1 224 ? -0.377 13.231 -0.776 1.00 98.06 224 HIS A N 1
ATOM 1757 C CA . HIS A 1 224 ? 0.339 12.246 0.023 1.00 98.06 224 HIS A CA 1
ATOM 1758 C C . HIS A 1 224 ? -0.417 11.902 1.306 1.00 98.06 224 HIS A C 1
ATOM 1760 O O . HIS A 1 224 ? -0.664 12.762 2.158 1.00 98.06 224 HIS A O 1
ATOM 1766 N N . VAL A 1 225 ? -0.670 10.612 1.506 1.00 97.88 225 VAL A N 1
ATOM 1767 C CA . VAL A 1 225 ? -1.133 10.063 2.782 1.00 97.88 225 VAL A CA 1
ATOM 1768 C C . VAL A 1 225 ? -0.057 9.190 3.407 1.00 97.88 225 VAL A C 1
ATOM 1770 O O . VAL A 1 225 ? 0.674 8.485 2.716 1.00 97.88 225 VAL A O 1
ATOM 1773 N N . LYS A 1 226 ? 0.047 9.244 4.738 1.00 97.44 226 LYS A N 1
ATOM 1774 C CA . LYS A 1 226 ? 1.095 8.570 5.517 1.00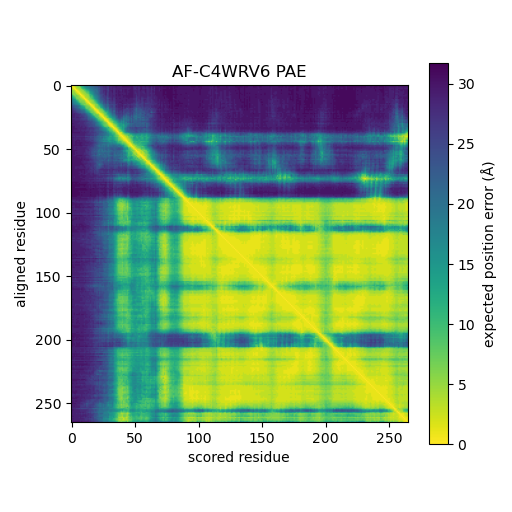 97.44 226 LYS A CA 1
ATOM 1775 C C . LYS A 1 226 ? 0.491 7.624 6.536 1.00 97.44 226 LYS A C 1
ATOM 1777 O O . LYS A 1 226 ? -0.546 7.932 7.129 1.00 97.44 226 LYS A O 1
ATOM 1782 N N . ILE A 1 227 ? 1.180 6.521 6.813 1.00 94.69 227 ILE A N 1
ATOM 1783 C CA . ILE A 1 227 ? 0.849 5.711 7.986 1.00 94.69 227 ILE A CA 1
ATOM 1784 C C . ILE A 1 227 ? 1.340 6.411 9.253 1.00 94.69 227 ILE A C 1
ATOM 1786 O O . ILE A 1 227 ? 2.359 7.100 9.266 1.00 94.69 227 ILE A O 1
ATOM 1790 N N . LYS A 1 228 ? 0.637 6.190 10.363 1.00 91.69 228 LYS A N 1
ATOM 1791 C CA . LYS A 1 228 ? 1.061 6.713 11.668 1.00 91.69 228 LYS A CA 1
ATOM 1792 C C . LYS A 1 228 ? 2.227 5.917 12.260 1.00 91.69 228 LYS A C 1
ATOM 1794 O O . LYS A 1 228 ? 3.114 6.491 12.889 1.00 91.69 228 LYS A O 1
ATOM 1799 N N . ASN A 1 229 ? 2.189 4.593 12.126 1.00 90.62 229 ASN A N 1
ATOM 1800 C CA . ASN A 1 229 ? 3.211 3.688 12.641 1.00 90.62 229 ASN A CA 1
ATOM 1801 C C . ASN A 1 229 ? 3.150 2.333 11.920 1.00 90.62 229 ASN A C 1
ATOM 1803 O O . ASN A 1 229 ? 2.129 2.023 11.311 1.00 90.62 229 ASN A O 1
ATOM 1807 N N . HIS A 1 230 ? 4.201 1.528 12.065 1.00 92.31 230 HIS A N 1
ATOM 1808 C CA . HIS A 1 230 ? 4.264 0.131 11.624 1.00 92.31 230 HIS A CA 1
ATOM 1809 C C . HIS A 1 230 ? 4.840 -0.754 12.737 1.00 92.31 230 HIS A C 1
ATOM 1811 O O . HIS A 1 230 ? 5.436 -0.235 13.690 1.00 92.31 230 HIS A O 1
ATOM 1817 N N . TYR A 1 231 ? 4.564 -2.055 12.665 1.00 91.06 231 TYR A N 1
ATOM 1818 C CA . TYR A 1 231 ? 4.980 -3.037 13.660 1.00 91.06 231 TYR A CA 1
ATOM 1819 C C . TYR A 1 231 ? 4.836 -4.473 13.149 1.00 91.06 231 TYR A C 1
ATOM 1821 O O . TYR A 1 231 ? 4.010 -4.735 12.276 1.00 91.06 231 TYR A O 1
ATOM 1829 N N . ASP A 1 232 ? 5.597 -5.384 13.755 1.00 88.06 232 ASP A N 1
ATOM 1830 C CA . ASP A 1 232 ? 5.469 -6.828 13.556 1.00 88.06 232 ASP A CA 1
ATOM 1831 C C . ASP A 1 232 ? 4.279 -7.377 14.358 1.00 88.06 232 ASP A C 1
ATOM 1833 O O . ASP A 1 232 ? 3.966 -6.895 15.461 1.00 88.06 232 ASP A O 1
ATOM 1837 N N . ILE A 1 233 ? 3.612 -8.382 13.788 1.00 86.31 233 ILE A N 1
ATOM 1838 C CA . ILE A 1 233 ? 2.463 -9.076 14.377 1.00 86.31 233 ILE A CA 1
ATOM 1839 C C . ILE A 1 233 ? 2.885 -10.510 14.682 1.00 86.31 233 ILE A C 1
ATOM 1841 O O . ILE A 1 233 ? 3.303 -11.240 13.787 1.00 86.31 233 ILE A O 1
ATOM 1845 N N . GLU A 1 234 ? 2.744 -10.911 15.941 1.00 85.56 234 GLU A N 1
ATOM 1846 C CA . GLU A 1 234 ? 2.972 -12.293 16.360 1.00 85.56 234 GLU A CA 1
ATOM 1847 C C . GLU A 1 234 ? 1.866 -13.209 15.834 1.00 85.56 234 GLU A C 1
ATOM 1849 O O . GLU A 1 234 ? 0.711 -12.793 15.694 1.00 85.56 234 GLU A O 1
ATOM 1854 N N . TYR A 1 235 ? 2.207 -14.473 15.588 1.00 84.44 235 TYR A N 1
ATOM 1855 C CA . TYR A 1 235 ? 1.300 -15.463 15.007 1.00 84.44 235 TYR A CA 1
ATOM 1856 C C . TYR A 1 235 ? -0.044 -15.553 15.751 1.00 84.44 235 TYR A C 1
ATOM 1858 O O . TYR A 1 235 ? -1.108 -15.561 15.129 1.00 84.44 235 TYR A O 1
ATOM 1866 N N . GLU A 1 236 ? -0.018 -15.538 17.085 1.00 86.88 236 GLU A N 1
ATOM 1867 C CA . GLU A 1 236 ? -1.210 -15.651 17.932 1.00 86.88 236 GLU A CA 1
ATOM 1868 C C . GLU A 1 236 ? -2.144 -14.432 17.842 1.00 86.88 236 GLU A C 1
ATOM 1870 O O . GLU A 1 236 ? -3.312 -14.515 18.229 1.00 86.88 236 GLU A O 1
ATOM 1875 N N . ASP A 1 237 ? -1.648 -13.299 17.338 1.00 86.50 237 ASP A N 1
ATOM 1876 C CA . ASP A 1 237 ? -2.386 -12.043 17.240 1.00 86.50 237 ASP A CA 1
ATOM 1877 C C . ASP A 1 237 ? -2.883 -11.741 15.813 1.00 86.50 237 ASP A C 1
ATOM 1879 O O . ASP A 1 237 ? -3.695 -10.827 15.653 1.00 86.50 237 ASP A O 1
ATOM 1883 N N . ILE A 1 238 ? -2.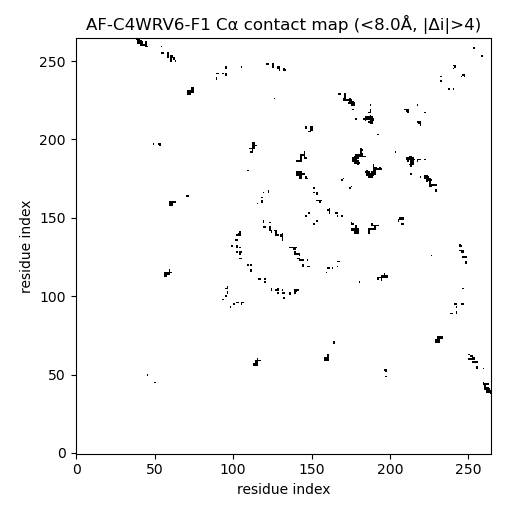491 -12.515 14.787 1.00 90.12 238 ILE A N 1
ATOM 1884 C CA . ILE A 1 238 ? -2.862 -12.264 13.377 1.00 90.12 238 ILE A CA 1
ATOM 1885 C C . ILE A 1 238 ? -4.380 -12.222 13.188 1.00 90.12 238 ILE A C 1
ATOM 1887 O O . ILE A 1 238 ? -4.905 -11.267 12.615 1.00 90.12 238 ILE A O 1
ATOM 1891 N N . GLN A 1 239 ? -5.113 -13.219 13.696 1.00 91.56 239 GLN A N 1
ATOM 1892 C CA . GLN A 1 239 ? -6.573 -13.268 13.531 1.00 91.56 239 GLN A CA 1
ATOM 1893 C C . GLN A 1 239 ? -7.243 -12.038 14.153 1.00 91.56 239 GLN A C 1
ATOM 1895 O O . GLN A 1 239 ? -8.079 -11.384 13.532 1.00 91.56 239 GLN A O 1
ATOM 1900 N N . ARG A 1 240 ? -6.823 -11.677 15.368 1.00 90.94 240 ARG A N 1
ATOM 1901 C CA . ARG A 1 240 ? -7.323 -10.499 16.081 1.00 90.94 240 ARG A CA 1
ATOM 1902 C C . ARG A 1 240 ? -6.980 -9.213 15.337 1.00 90.94 240 ARG A C 1
ATOM 1904 O O . ARG A 1 240 ? -7.802 -8.301 15.286 1.00 90.94 240 ARG A O 1
ATOM 1911 N N . GLU A 1 241 ? -5.773 -9.110 14.798 1.00 92.25 241 GLU A N 1
ATOM 1912 C CA . GLU A 1 241 ? -5.324 -7.953 14.033 1.00 92.25 241 GLU A CA 1
ATOM 1913 C C . GLU A 1 241 ? -6.182 -7.760 12.781 1.00 92.25 241 GLU A C 1
ATOM 1915 O O . GLU A 1 241 ? -6.718 -6.672 12.568 1.00 92.25 241 GLU A O 1
ATOM 1920 N N . VAL A 1 242 ? -6.381 -8.828 12.009 1.00 94.75 242 VAL A N 1
ATOM 1921 C CA . VAL A 1 242 ? -7.156 -8.797 10.767 1.00 94.75 242 VAL A CA 1
ATOM 1922 C C . VAL A 1 242 ? -8.625 -8.471 11.025 1.00 94.75 242 VAL A C 1
ATOM 1924 O O . VAL A 1 242 ? -9.192 -7.635 10.324 1.00 94.75 242 VAL A O 1
ATOM 1927 N N . GLN A 1 243 ? -9.237 -9.050 12.061 1.00 94.12 243 GLN A N 1
ATOM 1928 C CA . GLN A 1 243 ? -10.648 -8.805 12.387 1.00 94.12 243 GLN A CA 1
ATOM 1929 C C . GLN A 1 243 ? -10.922 -7.379 12.887 1.00 94.12 243 GLN A C 1
ATOM 1931 O O . GLN A 1 243 ? -12.008 -6.839 12.659 1.00 94.12 243 GLN A O 1
ATOM 1936 N N . ASN A 1 244 ? -9.944 -6.752 13.549 1.00 91.25 244 ASN A N 1
ATOM 1937 C CA . ASN A 1 244 ? -10.106 -5.415 14.123 1.00 91.25 244 ASN A CA 1
ATOM 1938 C C . ASN A 1 244 ? -9.661 -4.289 13.188 1.00 91.25 244 ASN A C 1
ATOM 1940 O O . ASN A 1 244 ? -10.285 -3.228 13.177 1.00 91.25 244 ASN A O 1
ATOM 1944 N N . TYR A 1 245 ? -8.580 -4.499 12.437 1.00 94.25 245 TYR A N 1
ATOM 1945 C CA . TYR A 1 245 ? -7.901 -3.435 11.692 1.00 94.25 245 TYR A CA 1
ATOM 1946 C C . TYR A 1 245 ? -7.800 -3.704 10.191 1.00 94.25 245 TYR A C 1
ATOM 1948 O O . TYR A 1 245 ? -7.391 -2.810 9.454 1.00 94.25 245 TYR A O 1
ATOM 1956 N N . GLY A 1 246 ? -8.202 -4.889 9.731 1.00 95.75 246 GLY A N 1
ATOM 1957 C CA . GLY A 1 246 ? -8.205 -5.255 8.320 1.00 95.75 246 GLY A CA 1
ATOM 1958 C C . GLY A 1 246 ? -6.938 -5.967 7.851 1.00 95.75 246 GLY A C 1
ATOM 1959 O O . GLY A 1 246 ? -6.099 -6.344 8.675 1.00 95.75 246 GLY A O 1
ATOM 1960 N N . PRO A 1 247 ? -6.806 -6.163 6.526 1.00 97.50 247 PRO A N 1
ATOM 1961 C CA . PRO A 1 247 ? -5.728 -6.933 5.906 1.00 97.50 247 PRO A CA 1
ATOM 1962 C C . PRO A 1 247 ? -4.327 -6.574 6.417 1.00 97.50 247 PRO A C 1
ATOM 1964 O O . PRO A 1 247 ? -4.075 -5.446 6.846 1.00 97.50 247 PRO A O 1
ATOM 1967 N N . VAL A 1 248 ? -3.419 -7.547 6.385 1.00 95.50 248 VAL A N 1
ATOM 1968 C CA . VAL A 1 248 ? -2.015 -7.424 6.810 1.00 95.50 248 VAL A CA 1
ATOM 1969 C C . VAL A 1 248 ? -1.103 -7.922 5.691 1.00 95.50 248 VAL A C 1
ATOM 1971 O O . VAL A 1 248 ? -1.539 -8.706 4.852 1.00 95.50 248 VAL A O 1
ATOM 1974 N N . SER A 1 249 ? 0.153 -7.475 5.685 1.00 92.50 249 SER A N 1
ATOM 1975 C CA . SER A 1 249 ? 1.177 -8.045 4.804 1.00 92.50 249 SER A CA 1
ATOM 1976 C C . SER A 1 249 ? 1.748 -9.315 5.431 1.00 92.50 249 SER A C 1
ATOM 1978 O O . SER A 1 249 ? 1.948 -9.357 6.646 1.00 92.50 249 SER A O 1
ATOM 1980 N N . MET A 1 250 ? 2.019 -10.330 4.614 1.00 88.94 250 MET A N 1
ATOM 1981 C CA . MET A 1 250 ? 2.764 -11.522 5.012 1.00 88.94 250 MET A CA 1
ATOM 1982 C C . MET A 1 250 ? 3.641 -11.977 3.848 1.00 88.94 250 MET A C 1
ATOM 1984 O O . MET A 1 250 ? 3.240 -11.865 2.691 1.00 88.94 250 MET A O 1
ATOM 1988 N N . ALA A 1 251 ? 4.791 -12.557 4.173 1.00 82.38 251 ALA A N 1
ATOM 1989 C CA . ALA A 1 251 ? 5.626 -13.274 3.223 1.00 82.38 251 ALA A CA 1
ATOM 1990 C C . ALA A 1 251 ? 5.613 -14.769 3.559 1.00 82.38 251 ALA A C 1
ATOM 1992 O O . ALA A 1 251 ? 5.640 -15.157 4.729 1.00 82.38 251 ALA A O 1
ATOM 1993 N N . PHE A 1 252 ? 5.593 -15.612 2.533 1.00 80.88 252 PHE A N 1
ATOM 1994 C CA . PHE A 1 252 ? 5.757 -17.055 2.666 1.00 80.88 252 PHE A CA 1
ATOM 1995 C C . PHE A 1 252 ? 6.633 -17.571 1.529 1.00 80.88 252 PHE A C 1
ATOM 1997 O O . PHE A 1 252 ? 6.784 -16.930 0.491 1.00 80.88 252 PHE A O 1
ATOM 2004 N N . ARG A 1 253 ? 7.254 -18.731 1.743 1.00 74.75 253 ARG A N 1
ATOM 2005 C CA . ARG A 1 253 ? 8.086 -19.361 0.722 1.00 74.75 253 ARG A CA 1
ATOM 2006 C C . ARG A 1 253 ? 7.196 -20.101 -0.269 1.00 74.75 253 ARG A C 1
ATOM 2008 O O . ARG A 1 253 ? 6.442 -20.983 0.134 1.00 74.75 253 ARG A O 1
ATOM 2015 N N . VAL A 1 254 ? 7.340 -19.760 -1.542 1.00 72.88 254 VAL A N 1
ATOM 2016 C CA . VAL A 1 254 ? 6.771 -20.516 -2.656 1.00 72.88 254 VAL A CA 1
ATOM 2017 C C . VAL A 1 254 ? 7.735 -21.646 -3.012 1.00 72.88 254 VAL A C 1
ATOM 2019 O O . VAL A 1 254 ? 8.944 -21.423 -3.091 1.00 72.88 254 VAL A O 1
ATOM 2022 N N . PHE A 1 255 ? 7.213 -22.863 -3.158 1.00 73.62 255 PHE A N 1
ATOM 2023 C CA . PHE A 1 255 ? 7.966 -23.982 -3.713 1.00 73.62 255 PHE A CA 1
ATOM 2024 C C . PHE A 1 255 ? 7.676 -24.061 -5.202 1.00 73.62 255 PHE A C 1
ATOM 2026 O O . PHE A 1 255 ? 6.540 -23.864 -5.627 1.00 73.62 255 PHE A O 1
ATOM 2033 N N . ASP A 1 256 ? 8.727 -24.309 -5.980 1.00 62.69 256 ASP A N 1
ATOM 2034 C CA . ASP A 1 256 ? 8.698 -24.017 -7.406 1.00 62.69 256 ASP A CA 1
ATOM 2035 C C . ASP A 1 256 ? 7.550 -24.778 -8.105 1.00 62.69 256 ASP A C 1
ATOM 2037 O O . ASP A 1 256 ? 6.807 -24.184 -8.863 1.00 62.69 256 ASP A O 1
ATOM 2041 N N . ASN A 1 257 ? 7.251 -26.039 -7.784 1.00 63.62 257 ASN A N 1
ATOM 2042 C CA . ASN A 1 257 ? 6.427 -26.867 -8.683 1.00 63.62 257 ASN A CA 1
ATOM 2043 C C . ASN A 1 257 ? 4.923 -26.980 -8.380 1.00 63.62 257 ASN A C 1
ATOM 2045 O O . ASN A 1 257 ? 4.210 -27.582 -9.179 1.00 63.62 257 ASN A O 1
ATOM 2049 N N . ASP A 1 258 ? 4.420 -26.461 -7.262 1.00 73.12 258 ASP A N 1
ATOM 2050 C CA . ASP A 1 258 ? 3.045 -26.734 -6.815 1.00 73.12 258 ASP A CA 1
ATOM 2051 C C . ASP A 1 258 ? 2.165 -25.483 -6.727 1.00 73.12 258 ASP A C 1
ATOM 2053 O O . ASP A 1 258 ? 1.006 -25.506 -7.152 1.00 73.12 258 ASP A O 1
ATOM 2057 N N . PHE A 1 259 ? 2.704 -24.371 -6.231 1.00 78.19 259 PHE A N 1
ATOM 2058 C CA . PHE A 1 259 ? 1.915 -23.169 -5.978 1.00 78.19 259 PHE A CA 1
ATOM 2059 C C . PHE A 1 259 ? 1.366 -22.543 -7.264 1.00 78.19 259 PHE A C 1
ATOM 2061 O O . PHE A 1 259 ? 0.199 -22.156 -7.316 1.00 78.19 259 PHE A O 1
ATOM 2068 N N . PHE A 1 260 ? 2.159 -22.513 -8.338 1.00 74.44 260 PHE A N 1
ATOM 2069 C CA . PHE A 1 260 ? 1.724 -21.961 -9.629 1.00 74.44 260 PHE A CA 1
ATOM 2070 C C . PHE A 1 260 ? 0.650 -22.799 -10.313 1.00 74.44 260 PHE A C 1
ATOM 2072 O O . PHE A 1 260 ? -0.038 -22.325 -11.216 1.00 74.44 260 PHE A O 1
ATOM 2079 N N . LEU A 1 261 ? 0.451 -24.029 -9.852 1.00 78.69 261 LEU A N 1
ATOM 2080 C CA . LEU A 1 261 ? -0.588 -24.918 -10.335 1.00 78.69 261 LEU A CA 1
ATOM 2081 C C . LEU A 1 261 ? -1.888 -24.811 -9.522 1.00 78.69 261 LEU A C 1
ATOM 2083 O O . LEU A 1 261 ? -2.896 -25.398 -9.918 1.00 78.69 261 LEU A O 1
ATOM 2087 N N . TYR A 1 262 ? -1.907 -24.065 -8.412 1.00 79.81 262 TYR A N 1
ATOM 2088 C CA . TYR A 1 262 ? -3.079 -23.934 -7.545 1.00 79.81 262 TYR A CA 1
ATOM 2089 C C . TYR A 1 262 ? -4.278 -23.296 -8.272 1.00 79.81 262 TYR A C 1
ATOM 2091 O O . TYR A 1 262 ? -4.168 -22.230 -8.877 1.00 79.81 262 TYR A O 1
ATOM 2099 N N . LYS A 1 263 ? -5.456 -23.931 -8.187 1.00 78.12 263 LYS A N 1
ATOM 2100 C CA . LYS A 1 263 ? -6.719 -23.433 -8.772 1.00 78.12 263 LYS A CA 1
ATOM 2101 C C . LYS A 1 263 ? -7.802 -23.139 -7.741 1.00 78.12 263 LYS A C 1
ATOM 2103 O O . LYS A 1 263 ? -8.563 -22.190 -7.909 1.00 78.12 263 LYS A O 1
ATOM 2108 N N . SER A 1 264 ? -7.936 -23.992 -6.729 1.00 80.50 264 SER A N 1
ATOM 2109 C CA . SER A 1 264 ? -8.955 -23.851 -5.684 1.00 80.50 264 SER A CA 1
ATOM 2110 C C . SER A 1 264 ? -8.649 -24.752 -4.493 1.00 80.50 264 SER A C 1
ATOM 2112 O O . SER A 1 264 ? -8.054 -25.814 -4.679 1.00 80.50 264 SER A O 1
ATOM 2114 N N . GLY A 1 265 ? -9.150 -24.384 -3.318 1.00 78.19 265 GLY A N 1
ATOM 2115 C CA . GLY A 1 265 ? -9.086 -25.138 -2.069 1.00 78.19 265 GLY A CA 1
ATOM 2116 C C . GLY A 1 265 ? -9.746 -24.372 -0.938 1.00 78.19 265 GLY A C 1
ATOM 2117 O O . GLY A 1 265 ? -10.122 -23.204 -1.192 1.00 78.19 265 GLY A O 1
#

Nearest PDB structures (foldseek):
  4i04-assembly3_C  TM=8.498E-01  e=5.108E-12  Schistosoma mansoni
  4i04-assembly2_B  TM=8.283E-01  e=2.338E-11  Schistosoma mansoni
  4i04-assembly1_A  TM=8.169E-01  e=1.464E-11  Schistosoma mansoni
  4i04-assembly4_D  TM=8.157E-01  e=4.719E-11  Schistosoma mansoni
  4i05-assembly1_A  TM=8.634E-01  e=1.250E-09  Schistosoma mansoni

Sequence (265 aa):
MAKVLFLVSTMLLNSYLSEQATLFHDDNIIDKSVMGTDTLKVGENVGPNSVEEEHLMLSGTRGVEATSKSKMLHKTRNRRCFRVEIDHQIDQEFDARKRWPHCKTIGEVPNDGNSLLSWAYVPTGVFADRMCIATNGTYNQLLSTEELISCSGIKEDEFGSVNDYYVWEYLKNHGLVSGGKYNTNNGCQPSKIPPIGNLPTGSYENTCEKRCYGNNTINYNQDHVKIKNHYDIEYEDIQREVQNYGPVSMAFRVFDNDFFLYKSG

Secondary structure (DSSP, 8-state):
-------------SSS----------TT---TTS---TT-EE---S-TT-HHHHHHHTT--------S---SPB----TTT--S-------SS--HHHHSTT-GGGG-----SSGGGHHHHHHHHHHHHHHHHHTTTSS-S-B-HHHHHHHS-----TTS---HHHHHHHHHHT-B-BB--TT---BSS---S-S-TT--TT-S------S-SS-TTS-TTTS-B--S---B--GGGHHHHHHHH-------PPPTTTGGGEEE-

Organism: Acyrthosiphon pisum (NCBI:txid7029)

Mean predicted aligned error: 14.06 Å

Solvent-accessible surface area (backbone atoms only — not comparable to full-atom values): 16841 Å² total; per-residue (Å²): 135,89,86,81,91,77,91,79,91,74,86,81,77,83,89,87,90,84,86,79,82,78,75,78,88,64,100,69,82,76,66,90,81,78,73,97,50,102,61,64,41,75,48,91,73,70,64,98,88,45,68,74,66,42,52,66,41,63,39,23,50,65,58,85,74,93,72,80,81,78,86,59,46,61,71,72,86,56,75,83,78,53,83,67,79,73,79,64,74,77,68,94,74,84,54,67,49,76,75,39,65,79,33,61,56,68,72,61,79,79,70,71,19,31,50,56,48,45,83,40,50,47,55,36,50,34,48,26,32,36,42,6,61,77,48,74,42,75,44,66,58,52,38,15,39,45,51,54,62,28,60,62,78,75,66,61,48,99,63,44,38,66,68,63,65,60,55,51,49,40,33,40,78,67,30,39,34,30,7,31,56,53,96,44,53,40,41,24,34,24,25,84,61,63,76,42,72,79,61,59,91,78,74,65,84,59,70,60,68,97,56,38,75,29,28,73,89,50,53,50,90,75,48,46,49,60,47,92,74,74,60,47,77,56,81,92,44,46,68,59,45,38,76,73,59,34,75,75,80,82,86,72,76,72,56,80,88,54,64,71,26,60,70,52,108

InterPro domains:
  IPR000668 Peptidase C1A, papain C-terminal [PF00112] (92-265)
  IPR000668 Peptidase C1A, papain C-terminal [SM00645] (90-265)
  IPR038765 Papain-like cysteine peptidase superfamily [SSF54001] (84-265)

Foldseek 3Di:
DDDDDDDDDDDPDDDPDDDPPPPDPDPDPPPVPPDPDPFFDFDAPDDPPCQPPLLLQLQLCQDPPPDDDDPFAAPDPPVVVPPPPPPPPLDPDDDLCVVLVLQPLSPDDALPQTNLLCLLVQVQSLVQSLVCVVVVNPRRAGWASLLLVQPLPFDADPSSDTDSVSSQVCLAPPATAGEDDDPALGTQHHDVDDSHSDDPVPVDPSHNDQTGDSDNVDDSRPRGDGDNGDHDYDPVCQSVCCSPRNDDDDDDGDDSPGPSRTDGD